Protein AF-A0A7T1MJT2-F1 (afdb_monomer_lite)

Structure (mmCIF, N/CA/C/O backbone):
data_AF-A0A7T1MJT2-F1
#
_entry.id   AF-A0A7T1MJT2-F1
#
loop_
_atom_site.group_PDB
_atom_site.id
_atom_site.type_symbol
_atom_site.label_atom_id
_atom_site.label_alt_id
_atom_site.label_comp_id
_atom_site.label_asym_id
_atom_site.label_entity_id
_atom_site.label_seq_id
_atom_site.pdbx_PDB_ins_code
_atom_site.Cartn_x
_atom_site.Cartn_y
_atom_site.Cartn_z
_atom_site.occupancy
_atom_site.B_iso_or_equiv
_atom_site.auth_seq_id
_atom_site.auth_comp_id
_atom_site.auth_asym_id
_atom_site.auth_atom_id
_atom_site.pdbx_PDB_model_num
ATOM 1 N N . MET A 1 1 ? -38.324 -23.801 52.856 1.00 38.56 1 MET A N 1
ATOM 2 C CA . MET A 1 1 ? -37.410 -24.565 51.997 1.00 38.56 1 MET A CA 1
ATOM 3 C C . MET A 1 1 ? -37.900 -24.410 50.565 1.00 38.56 1 MET A C 1
ATOM 5 O O . MET A 1 1 ? -38.837 -25.099 50.190 1.00 38.56 1 MET A O 1
ATOM 9 N N . ASP A 1 2 ? -37.650 -23.259 49.943 1.00 38.72 2 ASP A N 1
ATOM 10 C CA . ASP A 1 2 ? -36.471 -22.895 49.113 1.00 38.72 2 ASP A CA 1
ATOM 11 C C . ASP A 1 2 ? -36.926 -22.996 47.645 1.00 38.72 2 ASP A C 1
ATOM 13 O O . ASP A 1 2 ? -37.272 -24.072 47.175 1.00 38.72 2 ASP A O 1
ATOM 17 N N . ASP A 1 3 ? -37.342 -21.893 47.022 1.00 43.41 3 ASP A N 1
ATOM 18 C CA . ASP A 1 3 ? -36.504 -20.896 46.331 1.00 43.41 3 ASP A CA 1
ATOM 19 C C . ASP A 1 3 ? -35.781 -21.480 45.100 1.00 43.41 3 ASP A C 1
ATOM 21 O O . ASP A 1 3 ? -34.914 -22.340 45.221 1.00 43.41 3 ASP A O 1
ATOM 25 N N . ILE A 1 4 ? -36.152 -21.006 43.905 1.00 42.44 4 ILE A N 1
ATOM 26 C CA . ILE A 1 4 ? -35.285 -20.219 43.006 1.00 42.44 4 ILE A CA 1
ATOM 27 C C . ILE A 1 4 ? -35.866 -20.187 41.581 1.00 42.44 4 ILE A C 1
ATOM 29 O O . ILE A 1 4 ? -36.175 -21.188 40.940 1.00 42.44 4 ILE A O 1
ATOM 33 N N . SER A 1 5 ? -35.975 -18.953 41.099 1.00 46.56 5 SER A N 1
ATOM 34 C CA . SER A 1 5 ? -36.257 -18.527 39.729 1.00 46.56 5 SER A CA 1
ATOM 35 C C . SER A 1 5 ? -35.110 -18.808 38.742 1.00 46.56 5 SER A C 1
ATOM 37 O O . SER A 1 5 ? -33.957 -18.905 39.148 1.00 46.56 5 SER A O 1
ATOM 39 N N . ARG A 1 6 ? -35.422 -18.646 37.442 1.00 47.28 6 ARG A N 1
ATOM 40 C CA . ARG A 1 6 ? -34.529 -18.491 36.261 1.00 47.28 6 ARG A CA 1
ATOM 41 C C . ARG A 1 6 ? -34.213 -19.813 35.545 1.00 47.28 6 ARG A C 1
ATOM 43 O O . ARG A 1 6 ? -34.061 -20.838 36.176 1.00 47.28 6 ARG A O 1
ATOM 50 N N . SER A 1 7 ? -34.103 -19.867 34.224 1.00 39.38 7 SER A N 1
ATOM 51 C CA . SER A 1 7 ? -33.845 -18.813 33.243 1.00 39.38 7 SER A CA 1
ATOM 52 C C . SER A 1 7 ? -34.449 -19.190 31.894 1.00 39.38 7 SER A C 1
ATOM 54 O O . SER A 1 7 ? -34.312 -20.321 31.444 1.00 39.38 7 SER A O 1
ATOM 56 N N . THR A 1 8 ? -35.033 -18.201 31.227 1.00 40.50 8 THR A N 1
ATOM 57 C CA . THR A 1 8 ? -35.165 -18.122 29.770 1.00 40.50 8 THR A CA 1
ATOM 58 C C . THR A 1 8 ? -33.907 -18.623 29.059 1.00 40.50 8 THR A C 1
ATOM 60 O O . THR A 1 8 ? -32.844 -18.015 29.208 1.00 40.50 8 THR A O 1
ATOM 63 N N . ASP A 1 9 ? -34.061 -19.662 28.239 1.00 43.84 9 ASP A N 1
ATOM 64 C CA . ASP A 1 9 ? -33.169 -19.956 27.120 1.00 43.84 9 ASP A CA 1
ATOM 65 C C . ASP A 1 9 ? -33.245 -18.787 26.128 1.00 43.84 9 ASP A C 1
ATOM 67 O O . ASP A 1 9 ? -34.095 -18.728 25.240 1.00 43.84 9 ASP A O 1
ATOM 71 N N . TYR A 1 10 ? -32.371 -17.800 26.315 1.00 43.81 10 TYR A N 1
ATOM 72 C CA . TYR A 1 10 ? -31.996 -16.893 25.241 1.00 43.81 10 TYR A CA 1
ATOM 73 C C . TYR A 1 10 ? -30.941 -17.618 24.405 1.00 43.81 10 TYR A C 1
ATOM 75 O O . TYR A 1 10 ? -29.937 -18.052 24.980 1.00 43.81 10 TYR A O 1
ATOM 83 N N . PRO A 1 11 ? -31.089 -17.726 23.071 1.00 48.72 11 PRO A N 1
ATOM 84 C CA . PRO A 1 11 ? -29.971 -18.144 22.248 1.00 48.72 11 PRO A CA 1
ATOM 85 C C . PRO A 1 11 ? -28.820 -17.180 22.527 1.00 48.72 11 PRO A C 1
ATOM 87 O O . PRO A 1 11 ? -28.949 -15.964 22.359 1.00 48.72 11 PRO A O 1
ATOM 90 N N . SER A 1 12 ? -27.723 -17.753 23.027 1.00 51.28 12 SER A N 1
ATOM 91 C CA . SER A 1 12 ? -26.402 -17.145 23.118 1.00 51.28 12 SER A CA 1
ATOM 92 C C . SER A 1 12 ? -26.229 -16.152 21.970 1.00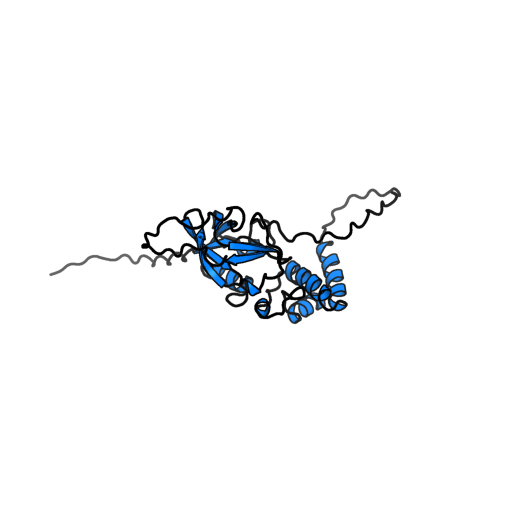 51.28 12 SER A C 1
ATOM 94 O O . SER A 1 12 ? -26.238 -16.543 20.800 1.00 51.28 12 SER A O 1
ATOM 96 N N . ARG A 1 13 ? -26.145 -14.854 22.300 1.00 50.75 13 ARG A N 1
ATOM 97 C CA . ARG A 1 13 ? -25.732 -13.818 21.350 1.00 50.75 13 ARG A CA 1
ATOM 98 C C . ARG A 1 13 ? -24.443 -14.329 20.729 1.00 50.75 13 ARG A C 1
ATOM 100 O O . ARG A 1 13 ? -23.423 -14.347 21.414 1.00 50.75 13 ARG A O 1
ATOM 107 N N . ALA A 1 14 ? -24.499 -14.736 19.460 1.00 51.97 14 ALA A N 1
ATOM 108 C CA . ALA A 1 14 ? -23.311 -14.930 18.651 1.00 51.97 14 ALA A CA 1
ATOM 109 C C . ALA A 1 14 ? -22.417 -13.720 18.921 1.00 51.97 14 ALA A C 1
ATOM 111 O O . ALA A 1 14 ? -22.850 -12.581 18.712 1.00 51.97 14 ALA A O 1
ATOM 112 N N . ALA A 1 15 ? -21.249 -13.960 19.520 1.00 52.91 15 ALA A N 1
ATOM 113 C CA . ALA A 1 15 ? -20.308 -12.905 19.843 1.00 52.91 15 ALA A CA 1
ATOM 114 C C . ALA A 1 15 ? -20.134 -12.076 18.573 1.00 52.91 15 ALA A C 1
ATOM 116 O O . ALA A 1 15 ? -19.788 -12.625 17.525 1.00 52.91 15 ALA A O 1
ATOM 117 N N . THR A 1 16 ? -20.478 -10.787 18.634 1.00 52.97 16 THR A N 1
ATOM 118 C CA . THR A 1 16 ? -20.314 -9.890 17.494 1.00 52.97 16 THR A CA 1
ATOM 119 C C . THR A 1 16 ? -18.890 -10.088 16.984 1.00 52.97 16 THR A C 1
ATOM 121 O O . THR A 1 16 ? -17.972 -9.933 17.795 1.00 52.97 16 THR A O 1
ATOM 124 N N . PRO A 1 17 ? -18.678 -10.467 15.708 1.00 62.16 17 PRO A N 1
ATOM 125 C CA . PRO A 1 17 ? -17.335 -10.679 15.194 1.00 62.16 17 PRO A CA 1
ATOM 126 C C . PRO A 1 17 ? -16.502 -9.448 15.527 1.00 62.16 17 PRO A C 1
ATOM 128 O O . PRO A 1 17 ? -16.913 -8.330 15.201 1.00 62.16 17 PRO A O 1
ATOM 131 N N . GLY A 1 18 ? -15.398 -9.640 16.251 1.00 83.38 18 GLY A N 1
ATOM 132 C CA . GLY A 1 18 ? -14.580 -8.538 16.739 1.00 83.38 18 GLY A CA 1
ATOM 133 C C . GLY A 1 18 ? -14.103 -7.703 15.558 1.00 83.38 18 GLY A C 1
ATOM 134 O O . GLY A 1 18 ? -13.249 -8.145 14.792 1.00 83.38 18 GLY A O 1
ATOM 135 N N . LEU A 1 19 ? -14.685 -6.518 15.378 1.00 92.81 19 LEU A N 1
ATOM 136 C CA . LEU A 1 19 ? -14.307 -5.628 14.290 1.00 92.81 19 LEU A CA 1
ATOM 137 C C . LEU A 1 19 ? -12.959 -4.988 14.611 1.00 92.81 19 LEU A C 1
ATOM 139 O O . LEU A 1 19 ? -12.765 -4.408 15.677 1.00 92.81 19 LEU A O 1
ATOM 143 N N . GLN A 1 20 ? -12.041 -5.080 13.660 1.00 95.56 20 GLN A N 1
ATOM 144 C CA . GLN A 1 20 ? -10.694 -4.538 13.730 1.00 95.56 20 GLN A CA 1
ATOM 145 C C . GLN A 1 20 ? -10.614 -3.306 12.827 1.00 95.56 20 GLN A C 1
ATOM 147 O O . GLN A 1 20 ? -11.085 -3.337 11.691 1.00 95.56 20 GLN A O 1
ATOM 152 N N . ALA A 1 21 ? -10.018 -2.216 13.309 1.00 98.06 21 ALA A N 1
ATOM 153 C CA . ALA A 1 21 ? -9.763 -1.046 12.478 1.00 98.06 21 ALA A CA 1
ATOM 154 C C . ALA A 1 21 ? -8.456 -1.241 11.696 1.00 98.06 21 ALA A C 1
ATOM 156 O O . ALA A 1 21 ? -7.417 -1.536 12.285 1.00 98.06 21 ALA A O 1
ATOM 157 N N . VAL A 1 22 ? -8.495 -1.070 10.377 1.00 98.56 22 VAL A N 1
ATOM 158 C CA . VAL A 1 22 ? -7.327 -1.161 9.488 1.00 98.56 22 VAL A CA 1
ATOM 159 C C . VAL A 1 22 ? -7.156 0.167 8.771 1.00 98.56 22 VAL A C 1
ATOM 161 O O . VAL A 1 22 ? -8.109 0.676 8.181 1.00 98.56 22 VAL A O 1
ATOM 164 N N . PHE A 1 23 ? -5.942 0.712 8.801 1.00 98.69 23 PHE A N 1
ATOM 165 C CA . PHE A 1 23 ? -5.553 1.888 8.034 1.00 98.69 23 PHE A CA 1
ATOM 166 C C . PHE A 1 23 ? -4.864 1.467 6.735 1.00 98.69 23 PHE A C 1
ATOM 168 O O . PHE A 1 23 ? -3.856 0.757 6.743 1.00 98.69 23 PHE A O 1
ATOM 175 N N . VAL A 1 24 ? -5.404 1.928 5.609 1.00 98.50 24 VAL A N 1
ATOM 176 C CA . VAL A 1 24 ? -4.885 1.662 4.266 1.00 98.50 24 VAL A CA 1
ATOM 177 C C . VAL A 1 24 ? -4.421 2.952 3.602 1.00 98.50 24 VAL A C 1
ATOM 179 O O . VAL A 1 24 ? -5.059 3.992 3.731 1.00 98.50 24 VAL A O 1
ATOM 182 N N . TYR A 1 25 ? -3.313 2.880 2.864 1.00 97.75 25 TYR A N 1
ATOM 183 C CA . TYR A 1 25 ? -2.625 4.053 2.300 1.00 97.75 25 TYR A CA 1
ATOM 184 C C . TYR A 1 25 ? -2.223 3.887 0.823 1.00 97.75 25 TYR A C 1
ATOM 186 O O . TYR A 1 25 ? -1.515 4.722 0.268 1.00 97.75 25 TYR A O 1
ATOM 194 N N . GLY A 1 26 ? -2.615 2.780 0.185 1.00 96.00 26 GLY A N 1
ATOM 195 C CA . GLY A 1 26 ? -2.124 2.392 -1.138 1.00 96.00 26 GLY A CA 1
ATOM 196 C C . GLY A 1 26 ? -3.198 1.804 -2.040 1.00 96.00 26 GLY A C 1
ATOM 197 O O . GLY A 1 26 ? -4.288 2.342 -2.168 1.00 96.00 26 GLY A O 1
ATOM 198 N N . THR A 1 27 ? -2.907 0.667 -2.673 1.00 93.81 27 THR A N 1
ATOM 199 C CA . THR A 1 27 ? -3.813 0.036 -3.658 1.00 93.81 27 THR A CA 1
ATOM 200 C C . THR A 1 27 ? -5.190 -0.382 -3.120 1.00 93.81 27 THR A C 1
ATOM 202 O O . THR A 1 27 ? -6.080 -0.653 -3.923 1.00 93.81 27 THR A O 1
ATOM 205 N N . LEU A 1 28 ? -5.360 -0.431 -1.795 1.00 96.56 28 LEU A N 1
ATOM 206 C CA . LEU A 1 28 ? -6.621 -0.710 -1.097 1.00 96.56 28 LEU A CA 1
ATOM 207 C C . LEU A 1 28 ? -7.517 0.535 -0.917 1.00 96.56 28 LEU A C 1
ATOM 209 O O . LEU A 1 28 ? -8.686 0.391 -0.564 1.00 96.56 28 LEU A O 1
ATOM 213 N N . LEU A 1 29 ? -6.993 1.747 -1.145 1.00 97.44 29 LEU A N 1
ATOM 214 C CA . LEU A 1 29 ? -7.766 2.995 -1.086 1.00 97.44 29 LEU A CA 1
ATOM 215 C C . LEU A 1 29 ? -8.943 2.963 -2.072 1.00 97.44 29 LEU A C 1
ATOM 217 O O . LEU A 1 29 ? -8.858 2.338 -3.134 1.00 97.44 29 LEU A O 1
ATOM 221 N N . ARG A 1 30 ? -10.034 3.671 -1.756 1.00 95.56 30 ARG A N 1
ATOM 222 C CA . ARG A 1 30 ? -11.193 3.766 -2.655 1.00 95.56 30 ARG A CA 1
ATOM 223 C C . ARG A 1 30 ? -10.786 4.261 -4.046 1.00 95.56 30 ARG A C 1
ATOM 225 O O . ARG A 1 30 ? -10.020 5.210 -4.183 1.00 95.56 30 ARG A O 1
ATOM 232 N N . GLY A 1 31 ? -11.316 3.613 -5.082 1.00 92.44 31 GLY A N 1
ATOM 233 C CA . GLY A 1 31 ? -10.985 3.914 -6.480 1.00 92.44 31 GLY A CA 1
ATOM 234 C C . GLY A 1 31 ? -9.690 3.266 -6.981 1.00 92.44 31 GLY A C 1
ATOM 235 O O . GLY A 1 31 ? -9.400 3.351 -8.171 1.00 92.44 31 GLY A O 1
ATOM 236 N N . HIS A 1 32 ? -8.935 2.576 -6.119 1.00 92.81 32 HIS A N 1
ATOM 237 C CA . HIS A 1 32 ? -7.776 1.791 -6.530 1.00 92.81 32 HIS A CA 1
ATOM 238 C C . HIS A 1 32 ? -8.102 0.300 -6.673 1.00 92.81 32 HIS A C 1
ATOM 240 O O . HIS A 1 32 ? -9.071 -0.226 -6.128 1.00 92.81 32 HIS A O 1
ATOM 246 N N . ARG A 1 33 ? -7.254 -0.393 -7.436 1.00 86.88 33 ARG A N 1
ATOM 247 C CA . ARG A 1 33 ? -7.498 -1.747 -7.953 1.00 86.88 33 ARG A CA 1
ATOM 248 C C . ARG A 1 33 ? -7.758 -2.840 -6.912 1.00 86.88 33 ARG A C 1
ATOM 250 O O . ARG A 1 33 ? -8.451 -3.797 -7.229 1.00 86.88 33 ARG A O 1
ATOM 257 N N . ASN A 1 34 ? -7.222 -2.716 -5.695 1.00 92.69 34 ASN A N 1
ATOM 258 C CA . ASN A 1 34 ? -7.413 -3.718 -4.642 1.00 92.69 34 ASN A CA 1
ATOM 259 C C . ASN A 1 34 ? -8.560 -3.352 -3.689 1.00 92.69 34 ASN A C 1
ATOM 261 O O . ASN A 1 34 ? -8.818 -4.093 -2.748 1.00 92.69 34 ASN A O 1
ATOM 265 N N . HIS A 1 35 ? -9.290 -2.257 -3.916 1.00 95.38 35 HIS A N 1
ATOM 266 C CA . HIS A 1 35 ? -10.356 -1.834 -3.006 1.00 95.38 35 HIS A CA 1
ATOM 267 C C . HIS A 1 35 ? -11.457 -2.893 -2.803 1.00 95.38 35 HIS A C 1
ATOM 269 O O . HIS A 1 35 ? -12.062 -2.951 -1.738 1.00 95.38 35 HIS A O 1
ATOM 275 N N . GLY A 1 36 ? -11.677 -3.782 -3.781 1.00 94.44 36 GLY A N 1
ATOM 276 C CA . GLY A 1 36 ? -12.643 -4.883 -3.675 1.00 94.44 36 GLY A CA 1
ATOM 277 C C . GLY A 1 36 ? -12.400 -5.839 -2.498 1.00 94.44 36 GLY A C 1
ATOM 278 O O . GLY A 1 36 ? -13.350 -6.436 -2.006 1.00 94.44 36 GLY A O 1
ATOM 279 N N . TRP A 1 37 ? -11.171 -5.928 -1.975 1.00 94.56 37 TRP A N 1
ATOM 280 C CA . TRP A 1 37 ? -10.861 -6.713 -0.769 1.00 94.56 37 TRP A CA 1
ATOM 281 C C . TRP A 1 37 ? -11.473 -6.126 0.514 1.00 94.56 37 TRP A C 1
ATOM 283 O O . TRP A 1 37 ? -11.572 -6.813 1.525 1.00 94.56 37 TRP A O 1
ATOM 293 N N . LEU A 1 38 ? -11.908 -4.863 0.474 1.00 97.00 38 LEU A N 1
ATOM 294 C CA . LEU A 1 38 ? -12.629 -4.178 1.550 1.00 97.00 38 LEU A CA 1
ATOM 295 C C . LEU A 1 38 ? -14.140 -4.104 1.277 1.00 97.00 38 LEU A C 1
ATOM 297 O O . LEU A 1 38 ? -14.849 -3.347 1.943 1.00 97.00 38 LEU A O 1
ATOM 301 N N . ALA A 1 39 ? -14.660 -4.860 0.303 1.00 94.81 39 ALA A N 1
ATOM 302 C CA . ALA A 1 39 ? -16.091 -4.888 0.023 1.00 94.81 39 ALA A CA 1
ATOM 303 C C . ALA A 1 39 ? -16.886 -5.274 1.284 1.00 94.81 39 ALA A C 1
ATOM 305 O O . ALA A 1 39 ? -16.562 -6.235 1.981 1.00 94.81 39 ALA A O 1
ATOM 306 N N . GLY A 1 40 ? -17.914 -4.482 1.601 1.00 94.75 40 GLY A N 1
ATOM 307 C CA . GLY A 1 40 ? -18.731 -4.651 2.807 1.00 94.75 40 GLY A CA 1
ATOM 308 C C . GLY A 1 40 ? -18.087 -4.166 4.114 1.00 94.75 40 GLY A C 1
ATOM 309 O O . GLY A 1 40 ? -18.775 -4.110 5.130 1.00 94.75 40 GLY A O 1
ATOM 310 N N . ALA A 1 41 ? -16.807 -3.773 4.118 1.00 97.12 41 ALA A N 1
ATOM 311 C CA . ALA A 1 41 ? -16.172 -3.175 5.290 1.00 97.12 41 ALA A CA 1
ATOM 312 C C . ALA A 1 41 ? -16.717 -1.760 5.545 1.00 97.12 41 ALA A C 1
ATOM 314 O O . ALA A 1 41 ? -16.902 -0.959 4.623 1.00 97.12 41 ALA A O 1
ATOM 315 N N . ARG A 1 42 ? -16.947 -1.411 6.815 1.00 97.75 42 ARG A N 1
ATOM 316 C CA . ARG A 1 42 ? -17.488 -0.092 7.176 1.00 97.75 42 ARG A CA 1
ATOM 317 C C . ARG A 1 42 ? -16.381 0.958 7.154 1.00 97.75 42 ARG A C 1
ATOM 319 O O . ARG A 1 42 ? -15.412 0.849 7.900 1.00 97.75 42 ARG A O 1
ATOM 326 N N . PHE A 1 43 ? -16.548 2.000 6.342 1.00 98.25 43 PHE A N 1
ATOM 327 C CA . PHE A 1 43 ? -15.637 3.145 6.306 1.00 98.25 43 PHE A CA 1
ATOM 328 C C . PHE A 1 43 ? -15.728 3.954 7.608 1.00 98.25 43 PHE A C 1
ATOM 330 O O . PHE A 1 43 ? -16.809 4.396 7.993 1.00 98.25 43 PHE A O 1
ATOM 337 N N . LEU A 1 44 ? -14.592 4.155 8.275 1.00 98.31 44 LEU A N 1
ATOM 338 C CA . LEU A 1 44 ? -14.475 4.894 9.539 1.00 98.31 44 LEU A CA 1
ATOM 339 C C . LEU A 1 44 ? -13.901 6.306 9.352 1.00 98.31 44 LEU A C 1
ATOM 341 O O . LEU A 1 44 ? -13.628 6.994 10.332 1.00 98.31 44 LEU A O 1
ATOM 345 N N . GLY A 1 45 ? -13.688 6.738 8.109 1.00 98.25 45 GLY A N 1
ATOM 346 C CA . GLY A 1 45 ? -13.134 8.049 7.783 1.00 98.25 45 GLY A CA 1
ATOM 347 C C . GLY A 1 45 ? -11.688 7.993 7.296 1.00 98.25 45 GLY A C 1
ATOM 348 O O . GLY A 1 45 ? -11.036 6.949 7.280 1.00 98.25 45 GLY A O 1
ATOM 349 N N . ARG A 1 46 ? -11.184 9.153 6.878 1.00 98.50 46 ARG A N 1
ATOM 350 C CA . ARG A 1 46 ? -9.771 9.346 6.520 1.00 98.50 46 ARG A CA 1
ATOM 351 C C . ARG A 1 46 ? -8.920 9.486 7.774 1.00 98.50 46 ARG A C 1
ATOM 353 O O . ARG A 1 46 ? -9.457 9.837 8.819 1.00 98.50 46 ARG A O 1
ATOM 360 N N . GLY A 1 47 ? -7.622 9.234 7.663 1.00 96.88 47 GLY A N 1
ATOM 361 C CA . GLY A 1 47 ? -6.671 9.389 8.762 1.00 96.88 47 GLY A CA 1
ATOM 362 C C . GLY A 1 47 ? -5.260 9.711 8.277 1.00 96.88 47 GLY A C 1
ATOM 363 O O . GLY A 1 47 ? -4.976 9.652 7.076 1.00 96.88 47 GLY A O 1
ATOM 364 N N . CYS A 1 48 ? -4.389 10.044 9.226 1.00 97.69 48 CYS A N 1
ATOM 365 C CA . CYS A 1 48 ? -2.982 10.345 8.986 1.00 97.69 48 CYS A CA 1
ATOM 366 C C . CYS A 1 48 ? -2.113 9.512 9.930 1.00 97.69 48 CYS A C 1
ATOM 368 O O . CYS A 1 48 ? -2.343 9.516 11.139 1.00 97.69 48 CYS A O 1
ATOM 370 N N . LEU A 1 49 ? -1.117 8.822 9.383 1.00 96.44 49 LEU A N 1
ATOM 371 C CA . LEU A 1 49 ? -0.112 8.083 10.140 1.00 96.44 49 LEU A CA 1
ATOM 372 C C . LEU A 1 49 ? 1.180 8.903 10.174 1.00 96.44 49 LEU A C 1
ATOM 374 O O . LEU A 1 49 ? 1.739 9.180 9.118 1.00 96.44 49 LEU A O 1
ATOM 378 N N . GLY A 1 50 ? 1.634 9.294 11.363 1.00 94.31 50 GLY A N 1
ATOM 379 C CA . GLY A 1 50 ? 2.943 9.926 11.555 1.00 94.31 50 GLY A CA 1
ATOM 380 C C . GLY A 1 50 ? 4.072 8.901 11.706 1.00 94.31 50 GLY A C 1
ATOM 381 O O . GLY A 1 50 ? 3.812 7.712 11.883 1.00 94.31 50 GLY A O 1
ATOM 382 N N . GLY A 1 51 ? 5.321 9.369 11.657 1.00 91.19 51 GLY A N 1
ATOM 383 C CA . GLY A 1 51 ? 6.509 8.551 11.926 1.00 91.19 51 GLY A CA 1
ATOM 384 C C . GLY A 1 51 ? 6.862 7.552 10.820 1.00 91.19 51 GLY A C 1
ATOM 385 O O . GLY A 1 51 ? 7.672 6.658 11.045 1.00 91.19 51 GLY A O 1
ATOM 386 N N . ALA A 1 52 ? 6.278 7.669 9.624 1.00 93.50 52 ALA A N 1
ATOM 387 C CA . ALA A 1 52 ? 6.537 6.756 8.512 1.00 93.50 52 ALA A CA 1
ATOM 388 C C . ALA A 1 52 ? 6.650 7.494 7.175 1.00 93.50 52 ALA A C 1
ATOM 390 O O . ALA A 1 52 ? 5.940 8.463 6.917 1.00 93.50 52 ALA A O 1
ATOM 391 N N . VAL A 1 53 ? 7.505 6.991 6.287 1.00 93.69 53 VAL A N 1
ATOM 392 C CA . VAL A 1 53 ? 7.675 7.508 4.923 1.00 93.69 53 VAL A CA 1
ATOM 393 C C . VAL A 1 53 ? 7.039 6.545 3.930 1.00 93.69 53 VAL A C 1
ATOM 395 O O . VAL A 1 53 ? 7.186 5.325 4.036 1.00 93.69 53 VAL A O 1
ATOM 398 N N . LEU A 1 54 ? 6.321 7.098 2.954 1.00 94.81 54 LEU A N 1
ATOM 399 C CA . LEU A 1 54 ? 5.711 6.338 1.871 1.00 94.81 54 LEU A CA 1
ATOM 400 C C . LEU A 1 54 ? 6.649 6.302 0.660 1.00 94.81 54 LEU A C 1
ATOM 402 O O . LEU A 1 54 ? 7.124 7.343 0.223 1.00 94.81 54 LEU A O 1
ATOM 406 N N . TYR A 1 55 ? 6.882 5.122 0.093 1.00 91.44 55 TYR A N 1
ATOM 407 C CA . TYR A 1 55 ? 7.755 4.910 -1.065 1.00 91.44 55 TYR A CA 1
ATOM 408 C C . TYR A 1 55 ? 6.974 4.361 -2.259 1.00 91.44 55 TYR A C 1
ATOM 410 O O . TYR A 1 55 ? 6.053 3.564 -2.075 1.00 91.44 55 TYR A O 1
ATOM 418 N N . ASP A 1 56 ? 7.353 4.756 -3.476 1.00 88.38 56 ASP A N 1
ATOM 419 C CA . ASP A 1 56 ? 6.718 4.310 -4.725 1.00 88.38 56 ASP A CA 1
ATOM 420 C C . ASP A 1 56 ? 7.452 3.103 -5.333 1.00 88.38 56 ASP A C 1
ATOM 422 O O . ASP A 1 56 ? 8.449 3.271 -6.033 1.00 88.38 56 ASP A O 1
ATOM 426 N N . LEU A 1 57 ? 6.961 1.877 -5.112 1.00 83.50 57 LEU A N 1
ATOM 427 C CA . LEU A 1 57 ? 7.561 0.679 -5.724 1.00 83.50 57 LEU A CA 1
ATOM 428 C C . LEU A 1 57 ? 7.168 0.494 -7.198 1.00 83.50 57 LEU A C 1
ATOM 430 O O . LEU A 1 57 ? 7.575 -0.492 -7.814 1.00 83.50 57 LEU A O 1
ATOM 434 N N . GLY A 1 58 ? 6.369 1.403 -7.763 1.00 83.62 58 GLY A N 1
ATOM 435 C CA . GLY A 1 58 ? 5.744 1.287 -9.073 1.00 83.62 58 GLY A CA 1
ATOM 436 C C . GLY A 1 58 ? 4.286 0.846 -8.937 1.00 83.62 58 GLY A C 1
ATOM 437 O O . GLY A 1 58 ? 3.400 1.690 -8.857 1.00 83.62 58 GLY A O 1
ATOM 438 N N . PRO A 1 59 ? 3.977 -0.461 -8.911 1.00 84.00 59 PRO A N 1
ATOM 439 C CA . PRO A 1 59 ? 2.588 -0.916 -8.912 1.00 84.00 59 PRO A CA 1
ATOM 440 C C . PRO A 1 59 ? 1.844 -0.724 -7.585 1.00 84.00 59 PRO A C 1
ATOM 442 O O . PRO A 1 59 ? 0.613 -0.781 -7.544 1.00 84.00 59 PRO A O 1
ATOM 445 N N . PHE A 1 60 ? 2.570 -0.537 -6.487 1.00 89.31 60 PHE A N 1
ATOM 446 C CA . PHE A 1 60 ? 2.007 -0.308 -5.162 1.00 89.31 60 PHE A CA 1
ATOM 447 C C . PHE A 1 60 ? 2.994 0.478 -4.297 1.00 89.31 60 PHE A C 1
ATOM 449 O O . PHE A 1 60 ? 4.201 0.389 -4.519 1.00 89.31 60 PHE A O 1
ATOM 456 N N . PRO A 1 61 ? 2.515 1.226 -3.293 1.00 93.25 61 PRO A N 1
ATOM 457 C CA . PRO A 1 61 ? 3.408 1.921 -2.391 1.00 93.25 61 PRO A CA 1
ATOM 458 C C . PRO A 1 61 ? 3.818 1.033 -1.212 1.00 93.25 61 PRO A C 1
ATOM 460 O O . PRO A 1 61 ? 3.195 0.007 -0.920 1.00 93.25 61 PRO A O 1
ATOM 463 N N . MET A 1 62 ? 4.837 1.464 -0.479 1.00 93.56 62 MET A N 1
ATOM 464 C CA . MET A 1 62 ? 5.263 0.835 0.768 1.00 93.56 62 MET A CA 1
ATOM 465 C C . MET A 1 62 ? 5.505 1.898 1.833 1.00 93.56 62 MET A C 1
ATOM 467 O O . MET A 1 62 ? 6.349 2.770 1.649 1.00 93.56 62 MET A O 1
ATOM 471 N N . ALA A 1 63 ? 4.763 1.822 2.938 1.00 95.88 63 ALA A N 1
ATOM 472 C CA . ALA A 1 63 ? 5.059 2.604 4.130 1.00 95.88 63 ALA A CA 1
ATOM 473 C C . ALA A 1 63 ? 6.200 1.937 4.901 1.00 95.88 63 ALA A C 1
ATOM 475 O O . ALA A 1 63 ? 6.169 0.724 5.128 1.00 95.88 63 ALA A O 1
ATOM 476 N N . VAL A 1 64 ? 7.192 2.718 5.308 1.00 93.31 64 VAL A N 1
ATOM 477 C CA . VAL A 1 64 ? 8.299 2.264 6.151 1.00 93.31 64 VAL A CA 1
ATOM 478 C C . VAL A 1 64 ? 8.426 3.208 7.336 1.00 93.31 64 VAL A C 1
ATOM 480 O O . VAL A 1 64 ? 8.407 4.425 7.168 1.00 93.31 64 VAL A O 1
ATOM 483 N N . GLU A 1 65 ? 8.534 2.630 8.529 1.00 91.38 65 GLU A N 1
ATOM 484 C CA . GLU A 1 65 ? 8.771 3.363 9.773 1.00 91.38 65 GLU A CA 1
ATOM 485 C C . GLU A 1 65 ? 10.072 4.176 9.683 1.00 91.38 65 GLU A C 1
ATOM 487 O O . GLU A 1 65 ? 11.089 3.679 9.197 1.00 91.38 65 GLU A O 1
ATOM 492 N N . MET A 1 66 ? 10.037 5.424 10.147 1.00 85.12 66 MET A N 1
ATOM 493 C CA . MET A 1 66 ? 11.236 6.225 10.373 1.00 85.12 66 MET A CA 1
ATOM 494 C C . MET A 1 66 ? 11.886 5.771 11.677 1.00 85.12 66 MET A C 1
ATOM 496 O O . MET A 1 66 ? 11.211 5.657 12.704 1.00 85.12 66 MET A O 1
ATOM 500 N N . ASP A 1 67 ? 13.197 5.541 11.652 1.00 69.31 67 ASP A N 1
ATOM 501 C CA . ASP A 1 67 ? 13.936 5.201 12.864 1.00 69.31 67 ASP A CA 1
ATOM 502 C C . ASP A 1 67 ? 13.777 6.329 13.906 1.00 69.31 67 ASP A C 1
ATOM 504 O O . ASP A 1 67 ? 14.004 7.503 13.614 1.00 69.31 67 ASP A O 1
ATOM 508 N N . GLY A 1 68 ? 13.352 5.970 15.124 1.00 55.97 68 GLY A N 1
ATOM 509 C CA . GLY A 1 68 ? 13.313 6.872 16.283 1.00 55.97 68 GLY A CA 1
ATOM 510 C C . GLY A 1 68 ? 12.098 7.804 16.430 1.00 55.97 68 GLY A C 1
ATOM 511 O O . GLY A 1 68 ? 12.142 8.664 17.304 1.00 55.97 68 GLY A O 1
ATOM 512 N N . CYS A 1 69 ? 11.021 7.667 15.638 1.00 46.66 69 CYS A N 1
ATOM 513 C CA . CYS A 1 69 ? 9.908 8.642 15.637 1.00 46.66 69 CYS A CA 1
ATOM 514 C C . CYS A 1 69 ? 8.501 8.073 15.914 1.00 46.66 69 CYS A C 1
ATOM 516 O O . CYS A 1 69 ? 7.501 8.710 15.587 1.00 46.66 69 CYS A O 1
ATOM 518 N N . PHE A 1 70 ? 8.387 6.899 16.540 1.00 48.34 70 PHE A N 1
ATOM 519 C CA . PHE A 1 70 ? 7.100 6.478 17.098 1.00 48.34 70 PHE A CA 1
ATOM 520 C C . PHE A 1 70 ? 7.066 6.761 18.596 1.00 48.34 70 PHE A C 1
ATOM 522 O O . PHE A 1 70 ? 7.907 6.218 19.320 1.00 48.34 70 PHE A O 1
ATOM 529 N N . PRO A 1 71 ? 6.094 7.546 19.099 1.00 43.69 71 PRO A N 1
ATOM 530 C CA . PRO A 1 71 ? 5.743 7.456 20.500 1.00 43.69 71 PRO A CA 1
ATOM 531 C C . PRO A 1 71 ? 5.213 6.039 20.715 1.00 43.69 71 PRO A C 1
ATOM 533 O O . PRO A 1 71 ? 4.080 5.705 20.367 1.00 43.69 71 PRO A O 1
ATOM 536 N N . VAL A 1 72 ? 6.064 5.173 21.261 1.00 42.84 72 VAL A N 1
ATOM 537 C CA . VAL A 1 72 ? 5.584 3.990 21.965 1.00 42.84 72 VAL A CA 1
ATOM 538 C C . VAL A 1 72 ? 4.630 4.543 23.015 1.00 42.84 72 VAL A C 1
ATOM 540 O O . VAL A 1 72 ? 5.011 5.467 23.735 1.00 42.84 72 VAL A O 1
ATOM 543 N N . ALA A 1 73 ? 3.393 4.054 23.068 1.00 44.53 73 ALA A N 1
ATOM 544 C CA . ALA A 1 73 ? 2.456 4.414 24.122 1.00 44.53 73 ALA A CA 1
ATOM 545 C C . ALA A 1 73 ? 3.023 3.925 25.468 1.00 44.53 73 ALA A C 1
ATOM 547 O O . ALA A 1 73 ? 2.684 2.851 25.951 1.00 44.53 73 ALA A O 1
ATOM 548 N N . SER A 1 74 ? 3.961 4.681 26.033 1.00 38.62 74 SER A N 1
ATOM 549 C CA . SER A 1 74 ? 4.513 4.474 27.358 1.00 38.62 74 SER A CA 1
ATOM 550 C C . SER A 1 74 ? 3.886 5.535 28.256 1.00 38.62 74 SER A C 1
ATOM 552 O O . SER A 1 74 ? 4.125 6.723 28.036 1.00 38.62 74 SER A O 1
ATOM 554 N N . PRO A 1 75 ? 3.070 5.159 29.255 1.00 40.19 75 PRO A N 1
ATOM 555 C CA . PRO A 1 75 ? 2.370 6.112 30.114 1.00 40.19 75 PRO A CA 1
ATOM 556 C C . PRO A 1 75 ? 3.283 6.804 31.142 1.00 40.19 75 PRO A C 1
ATOM 558 O O . PRO A 1 75 ? 2.793 7.379 32.107 1.00 40.19 75 PRO A O 1
ATOM 561 N N . SER A 1 76 ? 4.605 6.763 30.981 1.00 46.91 76 SER A N 1
ATOM 562 C CA . SER A 1 76 ? 5.518 7.438 31.899 1.00 46.91 76 SER A CA 1
ATOM 563 C C . SER A 1 76 ? 6.870 7.691 31.245 1.00 46.91 76 SER A C 1
ATOM 565 O O . SER A 1 76 ? 7.669 6.771 31.091 1.00 46.91 76 SER A O 1
ATOM 567 N N . ALA A 1 77 ? 7.115 8.942 30.858 1.00 41.84 77 ALA A N 1
ATOM 568 C CA . ALA A 1 77 ? 8.441 9.553 30.898 1.00 41.84 77 ALA A CA 1
ATOM 569 C C . ALA A 1 77 ? 8.314 11.067 30.679 1.00 41.84 77 ALA A C 1
ATOM 571 O O . ALA A 1 77 ? 8.125 11.550 29.566 1.00 41.84 77 ALA A O 1
ATOM 572 N N . SER A 1 78 ? 8.444 11.811 31.774 1.00 47.22 78 SER A N 1
ATOM 5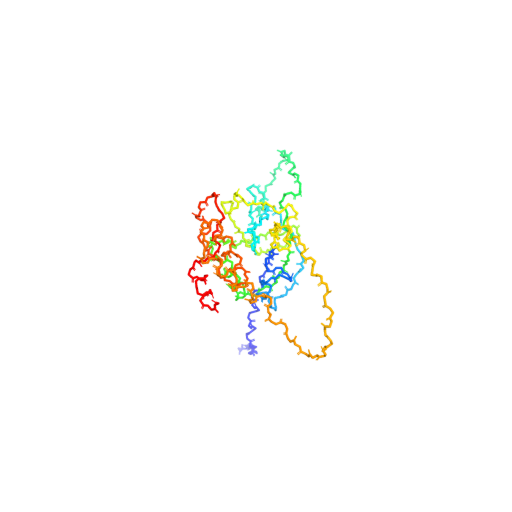73 C CA . SER A 1 78 ? 8.876 13.206 31.763 1.00 47.22 78 SER A CA 1
ATOM 574 C C . SER A 1 78 ? 10.274 13.278 31.138 1.00 47.22 78 SER A C 1
ATOM 576 O O . SER A 1 78 ? 11.220 12.742 31.715 1.00 47.22 78 SER A O 1
ATOM 578 N N . ALA A 1 79 ? 10.421 13.952 29.997 1.00 42.03 79 ALA A N 1
ATOM 579 C CA . ALA A 1 79 ? 11.721 14.309 29.437 1.00 42.03 79 ALA A CA 1
ATOM 580 C C . ALA A 1 79 ? 11.687 15.728 28.848 1.00 42.03 79 ALA A C 1
ATOM 582 O O . ALA A 1 79 ? 10.786 16.083 28.089 1.00 42.03 79 ALA A O 1
ATOM 583 N N . SER A 1 80 ? 12.680 16.526 29.249 1.00 33.59 80 SER A N 1
ATOM 584 C CA . SER A 1 80 ? 12.919 17.920 28.861 1.00 33.59 80 SER A CA 1
ATOM 585 C C . SER A 1 80 ? 13.071 18.140 27.346 1.00 33.59 80 SER A C 1
ATOM 587 O O . SER A 1 80 ? 13.549 17.250 26.640 1.00 33.59 80 SER A O 1
ATOM 589 N N . PRO A 1 81 ? 12.756 19.351 26.842 1.00 44.56 81 PRO A N 1
ATOM 590 C CA . PRO A 1 81 ? 12.788 19.669 25.423 1.00 44.56 81 PRO A CA 1
ATOM 591 C C . PRO A 1 81 ? 14.170 20.189 25.014 1.00 44.56 81 PRO A C 1
ATOM 593 O O . PRO A 1 81 ? 14.477 21.371 25.156 1.00 44.56 81 PRO A O 1
ATOM 596 N N . SER A 1 82 ? 15.015 19.323 24.468 1.00 37.19 82 SER A N 1
ATOM 597 C CA . SER A 1 82 ? 16.202 19.768 23.731 1.00 37.19 82 SER A CA 1
ATOM 598 C C . SER A 1 82 ? 16.600 18.754 22.669 1.00 37.19 82 SER A C 1
ATOM 600 O O . SER A 1 82 ? 17.553 17.997 22.823 1.00 37.19 82 SER A O 1
ATOM 602 N N . SER A 1 83 ? 15.862 18.739 21.560 1.00 32.38 83 SER A N 1
ATOM 603 C CA . SER A 1 83 ? 16.336 18.212 20.276 1.00 32.38 83 SER A CA 1
ATOM 604 C C . SER A 1 83 ? 15.453 18.719 19.132 1.00 32.38 83 SER A C 1
ATOM 606 O O . SER A 1 83 ? 14.280 19.021 19.354 1.00 32.38 83 SER A O 1
ATOM 608 N N . PRO A 1 84 ? 16.042 18.915 17.941 1.00 36.81 84 PRO A N 1
ATOM 609 C CA . PRO A 1 84 ? 15.543 19.821 16.918 1.00 36.81 84 PRO A CA 1
ATOM 610 C C . PRO A 1 84 ? 14.204 19.335 16.377 1.00 36.81 84 PRO A C 1
ATOM 612 O O . PRO A 1 84 ? 14.053 18.159 16.063 1.00 36.81 84 PRO A O 1
ATOM 615 N N . THR A 1 85 ? 13.249 20.252 16.236 1.00 30.44 85 THR A N 1
ATOM 616 C CA . THR A 1 85 ? 12.020 20.056 15.462 1.00 30.44 85 THR A CA 1
ATOM 617 C C . THR A 1 85 ? 12.383 19.516 14.074 1.00 30.44 85 THR A C 1
ATOM 619 O O . THR A 1 85 ? 12.964 20.270 13.286 1.00 30.44 85 THR A O 1
ATOM 622 N N . PRO A 1 86 ? 12.081 18.244 13.741 1.00 41.22 86 PRO A N 1
ATOM 623 C CA . PRO A 1 86 ? 12.174 17.798 12.363 1.00 41.22 86 PRO A CA 1
ATOM 624 C C . PRO A 1 86 ? 11.132 18.584 11.565 1.00 41.22 86 PRO A C 1
ATOM 626 O O . PRO A 1 86 ? 9.992 18.740 11.996 1.00 41.22 86 PRO A O 1
ATOM 629 N N . SER A 1 87 ? 11.532 19.127 10.423 1.00 39.69 87 SER A N 1
ATOM 630 C CA . SER A 1 87 ? 10.637 19.794 9.485 1.00 39.69 87 SER A CA 1
ATOM 631 C C . SER A 1 87 ? 9.493 18.846 9.083 1.00 39.69 87 SER A C 1
ATOM 633 O O . SER A 1 87 ? 9.691 17.852 8.388 1.00 39.69 87 SER A O 1
ATOM 635 N N . THR A 1 88 ? 8.289 19.165 9.558 1.00 45.75 88 THR A N 1
ATOM 636 C CA . THR A 1 88 ? 7.057 18.350 9.619 1.00 45.75 88 THR A CA 1
ATOM 637 C C . THR A 1 88 ? 6.407 17.985 8.269 1.00 45.75 88 THR A C 1
ATOM 639 O O . THR A 1 88 ? 5.240 17.610 8.237 1.00 45.75 88 THR A O 1
ATOM 642 N N . GLU A 1 89 ? 7.111 18.056 7.137 1.00 49.19 89 GLU A N 1
ATOM 643 C CA . GLU A 1 89 ? 6.546 17.636 5.837 1.00 49.19 89 GLU A CA 1
ATOM 644 C C . GLU A 1 89 ? 6.987 16.234 5.394 1.00 49.19 89 GLU A C 1
ATOM 646 O O . GLU A 1 89 ? 6.256 15.570 4.664 1.00 49.19 89 GLU A O 1
ATOM 651 N N . ASN A 1 90 ? 8.111 15.718 5.901 1.00 60.66 90 ASN A N 1
ATOM 652 C CA . ASN A 1 90 ? 8.506 14.326 5.684 1.00 60.66 90 ASN A CA 1
ATOM 653 C C . ASN A 1 90 ? 8.025 13.466 6.862 1.00 60.66 90 ASN A C 1
ATOM 655 O O . ASN A 1 90 ? 8.424 13.706 7.998 1.00 60.66 90 ASN A O 1
ATOM 659 N N . GLY A 1 91 ? 7.205 12.443 6.601 1.00 83.06 91 GLY A N 1
ATOM 660 C CA . GLY A 1 91 ? 6.867 11.428 7.613 1.00 83.06 91 GLY A CA 1
ATOM 661 C C . GLY A 1 91 ? 5.388 11.298 7.990 1.00 83.06 91 GLY A C 1
ATOM 662 O O . GLY A 1 91 ? 5.076 10.603 8.959 1.00 83.06 91 GLY A O 1
ATOM 663 N N . VAL A 1 92 ? 4.480 11.955 7.259 1.00 94.00 92 VAL A N 1
ATOM 664 C CA . VAL A 1 92 ? 3.029 11.765 7.409 1.00 94.00 92 VAL A CA 1
ATOM 665 C C . VAL A 1 92 ? 2.475 11.042 6.189 1.00 94.00 92 VAL A C 1
ATOM 667 O O . VAL A 1 92 ? 2.659 11.484 5.062 1.00 94.00 92 VAL A O 1
ATOM 670 N N . ILE A 1 93 ? 1.756 9.945 6.412 1.00 97.00 93 ILE A N 1
ATOM 671 C CA . ILE A 1 93 ? 1.083 9.162 5.374 1.00 97.00 93 ILE A CA 1
ATOM 672 C C . ILE A 1 93 ? -0.420 9.378 5.487 1.00 97.00 93 ILE A C 1
ATOM 674 O O . ILE A 1 93 ? -1.007 9.196 6.554 1.00 97.00 93 ILE A O 1
ATOM 678 N N . HIS A 1 94 ? -1.062 9.724 4.375 1.00 97.69 94 HIS A N 1
ATOM 679 C CA . HIS A 1 94 ? -2.507 9.914 4.315 1.00 97.69 94 HIS A CA 1
ATOM 680 C C . HIS A 1 94 ? -3.214 8.649 3.834 1.00 97.69 94 HIS A C 1
ATOM 682 O O . HIS A 1 94 ? -2.788 8.013 2.869 1.00 97.69 94 HIS A O 1
ATOM 688 N N . GLY A 1 95 ? -4.336 8.316 4.468 1.00 98.25 95 GLY A N 1
ATOM 689 C CA . GLY A 1 95 ? -5.075 7.111 4.120 1.00 98.25 95 GLY A CA 1
ATOM 690 C C . GLY A 1 95 ? -6.520 7.087 4.595 1.00 98.25 95 GLY A C 1
ATOM 691 O O . GLY A 1 95 ? -7.117 8.103 4.961 1.00 98.25 95 GLY A O 1
ATOM 692 N N . GLU A 1 96 ? -7.083 5.889 4.566 1.00 98.69 96 GLU A N 1
ATOM 693 C CA . GLU A 1 96 ? -8.464 5.580 4.917 1.00 98.69 96 GLU A CA 1
ATOM 694 C C . GLU A 1 96 ? -8.501 4.504 5.999 1.00 98.69 96 GLU A C 1
ATOM 696 O O . GLU A 1 96 ? -7.645 3.623 6.031 1.00 98.69 96 GLU A O 1
ATOM 701 N N . VAL A 1 97 ? -9.503 4.561 6.875 1.00 98.75 97 VAL A N 1
ATOM 702 C CA . VAL A 1 97 ? -9.705 3.576 7.939 1.00 98.75 97 VAL A CA 1
ATOM 703 C C . VAL A 1 97 ? -10.988 2.798 7.684 1.00 98.75 97 VAL A C 1
ATOM 705 O O . VAL A 1 97 ? -12.035 3.390 7.409 1.00 98.75 97 VAL A O 1
ATOM 708 N N . TYR A 1 98 ? -10.919 1.477 7.816 1.00 98.62 98 TYR A N 1
ATOM 709 C CA . TYR A 1 98 ? -12.057 0.574 7.661 1.00 98.62 98 TYR A CA 1
ATOM 710 C C . TYR A 1 98 ? -12.173 -0.370 8.857 1.00 98.62 98 TYR A C 1
ATOM 712 O O . TYR A 1 98 ? -11.165 -0.841 9.377 1.00 98.62 98 TYR A O 1
ATOM 720 N N . ALA A 1 99 ? -13.405 -0.657 9.277 1.00 98.19 99 ALA A N 1
ATOM 721 C CA . ALA A 1 99 ? -13.700 -1.756 10.187 1.00 98.19 99 ALA A CA 1
ATOM 722 C C . ALA A 1 99 ? -13.864 -3.047 9.381 1.00 98.19 99 ALA A C 1
ATOM 724 O O . ALA A 1 99 ? -14.773 -3.141 8.552 1.00 98.19 99 ALA A O 1
ATOM 725 N N . VAL A 1 100 ? -13.008 -4.027 9.655 1.00 97.25 100 VAL A N 1
ATOM 726 C CA . VAL A 1 100 ? -13.012 -5.351 9.023 1.00 97.25 100 VAL A CA 1
ATOM 727 C C . VAL A 1 100 ? -13.238 -6.432 10.073 1.00 97.25 100 VAL A C 1
ATOM 729 O O . VAL A 1 100 ? -12.871 -6.261 11.236 1.00 97.25 100 VAL A O 1
ATOM 732 N N . ASN A 1 101 ? -13.841 -7.548 9.678 1.00 96.12 101 ASN A N 1
ATOM 733 C CA . ASN A 1 101 ? -13.885 -8.733 10.532 1.00 96.12 101 ASN A CA 1
ATOM 734 C C . ASN A 1 101 ? -12.568 -9.532 10.440 1.00 96.12 101 ASN A C 1
ATOM 736 O O . ASN A 1 101 ? -11.684 -9.226 9.638 1.00 96.12 101 ASN A O 1
ATOM 740 N N . GLU A 1 102 ? -12.434 -10.567 11.267 1.00 94.50 102 GLU A N 1
ATOM 741 C CA . GLU A 1 102 ? -11.223 -11.393 11.333 1.00 94.50 102 GLU A CA 1
ATOM 742 C C . GLU A 1 102 ? -10.918 -12.139 10.023 1.00 94.50 102 GLU A C 1
ATOM 744 O O . GLU A 1 102 ? -9.760 -12.201 9.609 1.00 94.50 102 GLU A O 1
ATOM 749 N N . ALA A 1 103 ? -11.944 -12.637 9.323 1.00 94.56 103 ALA A N 1
ATOM 750 C CA . ALA A 1 103 ? -11.773 -13.326 8.043 1.00 94.56 103 ALA A CA 1
ATOM 751 C C . ALA A 1 103 ? -11.219 -12.382 6.963 1.00 94.56 103 ALA A C 1
ATOM 753 O O . ALA A 1 103 ? -10.209 -12.683 6.330 1.00 94.56 103 ALA A O 1
ATOM 754 N N . GLN A 1 104 ? -11.815 -11.195 6.822 1.00 95.69 104 GLN A N 1
ATOM 755 C CA . GLN A 1 104 ? -11.337 -10.149 5.916 1.00 95.69 104 GLN A CA 1
ATOM 756 C C . GLN A 1 104 ? -9.912 -9.718 6.263 1.00 95.69 104 GLN A C 1
ATOM 758 O O . GLN A 1 104 ? -9.083 -9.528 5.377 1.00 95.69 104 GLN A O 1
ATOM 763 N N . LEU A 1 105 ? -9.599 -9.587 7.552 1.00 96.69 105 LEU A N 1
ATOM 764 C CA . LEU A 1 105 ? -8.254 -9.245 7.991 1.00 96.69 105 LEU A CA 1
ATOM 765 C C . LEU A 1 105 ? -7.230 -10.335 7.600 1.00 96.69 105 LEU A C 1
ATOM 767 O O . LEU A 1 105 ? -6.134 -10.014 7.139 1.00 96.69 105 LEU A O 1
ATOM 771 N N . GLY A 1 106 ? -7.598 -11.615 7.711 1.00 95.19 106 GLY A N 1
ATOM 772 C CA . GLY A 1 106 ? -6.790 -12.738 7.227 1.00 95.19 106 GLY A CA 1
ATOM 773 C C . GLY A 1 106 ? -6.634 -12.773 5.700 1.00 95.19 106 GLY A C 1
ATOM 774 O O . GLY A 1 106 ? -5.589 -13.179 5.190 1.00 95.19 106 GLY A O 1
ATOM 775 N N . ASP A 1 107 ? -7.640 -12.329 4.950 1.00 93.69 107 ASP A N 1
ATOM 776 C CA . ASP A 1 107 ? -7.576 -12.191 3.490 1.00 93.69 107 ASP A CA 1
ATOM 777 C C . ASP A 1 107 ? -6.598 -11.087 3.069 1.00 93.69 107 ASP A C 1
ATOM 779 O O . ASP A 1 107 ? -5.757 -11.300 2.190 1.00 93.69 107 ASP A O 1
ATOM 783 N N . LEU A 1 108 ? -6.639 -9.943 3.758 1.00 95.31 108 LEU A N 1
ATOM 784 C CA . LEU A 1 108 ? -5.686 -8.849 3.570 1.00 95.31 108 LEU A CA 1
ATOM 785 C C . LEU A 1 108 ? -4.251 -9.279 3.900 1.00 95.31 108 LEU A C 1
ATOM 787 O O . LEU A 1 108 ? -3.331 -8.952 3.155 1.00 95.31 108 LEU A O 1
ATOM 791 N N . ASP A 1 109 ? -4.044 -10.074 4.952 1.00 94.38 109 ASP A N 1
ATOM 792 C CA . ASP A 1 109 ? -2.720 -10.617 5.277 1.00 94.38 109 ASP A CA 1
ATOM 793 C C . ASP A 1 109 ? -2.149 -11.491 4.154 1.00 94.38 109 ASP A C 1
ATOM 795 O O . ASP A 1 109 ? -0.948 -11.421 3.871 1.00 94.38 109 ASP A O 1
ATOM 799 N N . ARG A 1 110 ? -2.993 -12.293 3.488 1.00 90.31 110 ARG A N 1
ATOM 800 C CA . ARG A 1 110 ? -2.575 -13.101 2.330 1.00 90.31 110 ARG A CA 1
ATOM 801 C C . ARG A 1 110 ? -2.238 -12.224 1.130 1.00 90.31 110 ARG A C 1
ATOM 803 O O . ARG A 1 110 ? -1.213 -12.460 0.490 1.00 90.31 110 ARG A O 1
ATOM 810 N N . LEU A 1 111 ? -3.057 -11.208 0.850 1.00 89.50 111 LEU A N 1
ATOM 811 C CA . LEU A 1 111 ? -2.805 -10.235 -0.216 1.00 89.50 111 LEU A CA 1
ATOM 812 C C . LEU A 1 111 ? -1.479 -9.485 -0.001 1.00 89.50 111 LEU A C 1
ATOM 814 O O . LEU A 1 111 ? -0.692 -9.329 -0.938 1.00 89.50 111 LEU A O 1
ATOM 818 N N . GLU A 1 112 ? -1.225 -9.037 1.229 1.00 90.19 112 GLU A N 1
ATOM 819 C CA . GLU A 1 112 ? -0.023 -8.283 1.597 1.00 90.19 112 GLU A CA 1
ATOM 820 C C . GLU A 1 112 ? 1.191 -9.185 1.886 1.00 90.19 112 GLU A C 1
ATOM 822 O O . GLU A 1 112 ? 2.307 -8.700 2.060 1.00 90.19 112 GLU A O 1
ATOM 827 N N . GLY A 1 113 ? 1.030 -10.510 1.895 1.00 87.06 113 GLY A N 1
ATOM 828 C CA . GLY A 1 113 ? 2.134 -11.455 2.080 1.00 87.06 113 GLY A CA 1
ATOM 829 C C . GLY A 1 113 ? 2.752 -11.415 3.484 1.00 87.06 113 GLY A C 1
ATOM 830 O O . GLY A 1 113 ? 3.974 -11.552 3.636 1.00 87.06 113 GLY A O 1
ATOM 831 N N . VAL A 1 114 ? 1.930 -11.207 4.514 1.00 88.44 114 VAL A N 1
ATOM 832 C CA . VAL A 1 114 ? 2.348 -11.199 5.925 1.00 88.44 114 VAL A CA 1
ATOM 833 C C . VAL A 1 114 ? 2.848 -12.585 6.369 1.00 88.44 114 VAL A C 1
ATOM 835 O O . VAL A 1 114 ? 2.309 -13.600 5.929 1.00 88.44 114 VAL A O 1
ATOM 838 N N . PRO A 1 115 ? 3.880 -12.673 7.240 1.00 85.94 115 PRO A N 1
ATOM 839 C CA . PRO A 1 115 ? 4.721 -11.591 7.783 1.00 85.94 115 PRO A CA 1
ATOM 840 C C . PRO A 1 115 ? 5.994 -11.336 6.956 1.00 85.94 115 PRO A C 1
ATOM 842 O O . PRO A 1 115 ? 6.959 -10.728 7.434 1.00 85.94 115 PRO A O 1
ATOM 845 N N . ARG A 1 116 ? 6.068 -11.898 5.745 1.00 82.56 116 ARG A N 1
ATOM 846 C CA . ARG A 1 116 ? 7.317 -11.959 4.983 1.00 82.56 116 ARG A CA 1
ATOM 847 C C . ARG A 1 116 ? 7.568 -10.676 4.198 1.00 82.56 116 ARG A C 1
ATOM 849 O O . ARG A 1 116 ? 8.680 -10.154 4.267 1.00 82.56 116 ARG A O 1
ATOM 856 N N . LEU A 1 117 ? 6.554 -10.194 3.478 1.00 84.06 117 LEU A N 1
ATOM 857 C CA . LEU A 1 117 ? 6.656 -9.009 2.630 1.00 84.06 117 LEU A CA 1
ATOM 858 C C . LEU A 1 117 ? 6.346 -7.720 3.396 1.00 84.06 117 LEU A C 1
ATOM 860 O O . LEU A 1 117 ? 7.191 -6.825 3.437 1.00 84.06 117 LEU A O 1
ATOM 864 N N . TYR A 1 118 ? 5.164 -7.660 4.007 1.00 91.25 118 TYR A N 1
ATOM 865 C CA . TYR A 1 118 ? 4.787 -6.637 4.976 1.00 91.25 118 TYR A CA 1
ATOM 866 C C . TYR A 1 118 ? 4.690 -7.258 6.371 1.00 91.25 118 TYR A C 1
ATOM 868 O O . TYR A 1 118 ? 4.402 -8.446 6.539 1.00 91.25 118 TYR A O 1
ATOM 876 N N . ARG A 1 119 ? 4.918 -6.437 7.391 1.00 93.62 119 ARG A N 1
ATOM 877 C CA . ARG A 1 119 ? 4.546 -6.707 8.779 1.00 93.62 119 ARG A CA 1
ATOM 878 C C . ARG A 1 119 ? 3.240 -5.985 9.063 1.00 93.62 119 ARG A C 1
ATOM 880 O O . ARG A 1 119 ? 3.154 -4.788 8.812 1.00 93.62 119 ARG A O 1
ATOM 887 N N . ARG A 1 120 ? 2.253 -6.681 9.620 1.00 96.56 120 ARG A N 1
ATOM 888 C CA . ARG A 1 120 ? 1.087 -6.015 10.198 1.00 96.56 120 ARG A CA 1
ATOM 889 C C . ARG A 1 120 ? 1.412 -5.601 11.631 1.00 96.56 120 ARG A C 1
ATOM 891 O O . ARG A 1 120 ? 1.846 -6.436 12.420 1.00 96.56 120 ARG A O 1
ATOM 898 N N . GLN A 1 121 ? 1.213 -4.333 11.959 1.00 95.81 121 GLN A N 1
ATOM 899 C CA . GLN A 1 121 ? 1.510 -3.767 13.273 1.00 95.81 121 GLN A CA 1
ATOM 900 C C . GLN A 1 121 ? 0.369 -2.869 13.726 1.00 95.81 121 GLN A C 1
ATOM 902 O O . GLN A 1 121 ? -0.296 -2.246 12.899 1.00 95.81 121 GLN A O 1
ATOM 907 N N . ARG A 1 122 ? 0.123 -2.828 15.035 1.00 96.81 122 ARG A N 1
ATOM 908 C CA . ARG A 1 122 ? -0.861 -1.920 15.616 1.00 96.81 122 ARG A CA 1
ATOM 909 C C . ARG A 1 122 ? -0.185 -0.592 15.935 1.00 96.81 122 ARG A C 1
ATOM 911 O O . ARG A 1 122 ? 0.828 -0.586 16.628 1.00 96.81 122 ARG A O 1
ATOM 918 N N . LEU A 1 123 ? -0.725 0.493 15.392 1.00 95.88 123 LEU A N 1
ATOM 919 C CA . LEU A 1 123 ? -0.210 1.854 15.527 1.00 95.88 123 LEU A CA 1
ATOM 920 C C . LEU A 1 123 ? -1.351 2.820 15.851 1.00 95.88 123 LEU A C 1
ATOM 922 O O . LEU A 1 123 ? -2.525 2.493 15.672 1.00 95.88 123 LEU A O 1
ATOM 926 N N . VAL A 1 124 ? -0.989 4.015 16.308 1.00 96.25 124 VAL A N 1
ATOM 927 C CA . VAL A 1 124 ? -1.921 5.102 16.614 1.00 96.25 124 VAL A CA 1
ATOM 928 C C . VAL A 1 124 ? -1.829 6.148 15.504 1.00 96.25 124 VAL A C 1
ATOM 930 O O . VAL A 1 124 ? -0.738 6.607 15.162 1.00 96.25 124 VAL A O 1
ATOM 933 N N . LEU A 1 125 ? -2.968 6.501 14.910 1.00 96.44 125 LEU A N 1
ATOM 934 C CA . LEU A 1 125 ? -3.058 7.616 13.966 1.00 96.44 125 LEU A CA 1
ATOM 935 C C . LEU A 1 125 ? -2.913 8.955 14.697 1.00 96.44 125 LEU A C 1
ATOM 937 O O . LEU A 1 125 ? -3.139 9.045 15.899 1.00 96.44 125 LEU A O 1
ATOM 941 N N . LEU A 1 126 ? -2.620 10.029 13.963 1.00 95.25 126 LEU A N 1
ATOM 942 C CA . LEU A 1 126 ? -2.497 11.376 14.540 1.00 95.25 126 LEU A CA 1
ATOM 943 C C . LEU A 1 126 ? -3.783 11.881 15.226 1.00 95.25 126 LEU A C 1
ATOM 945 O O . LEU A 1 126 ? -3.724 12.820 16.011 1.00 95.25 126 LEU A O 1
ATOM 949 N N . ASP A 1 127 ? -4.933 11.261 14.949 1.00 94.06 127 ASP A N 1
ATOM 950 C CA . ASP A 1 127 ? -6.218 11.548 15.600 1.00 94.06 127 ASP A CA 1
ATOM 951 C C . ASP A 1 127 ? -6.540 10.633 16.798 1.00 94.06 127 ASP A C 1
ATOM 953 O O . ASP A 1 127 ? -7.652 10.667 17.322 1.00 94.06 127 ASP A O 1
ATOM 957 N N . GLY A 1 128 ? -5.583 9.808 17.233 1.00 95.19 128 GLY A N 1
ATOM 958 C CA . GLY A 1 128 ? -5.699 8.950 18.413 1.00 95.19 128 GLY A CA 1
ATOM 959 C C . GLY A 1 128 ? -6.334 7.580 18.165 1.00 95.19 128 GLY A C 1
ATOM 960 O O . GLY A 1 128 ? -6.376 6.762 19.081 1.00 95.19 128 GLY A O 1
ATOM 961 N N . ARG A 1 129 ? -6.808 7.276 16.949 1.00 97.19 129 ARG A N 1
ATOM 962 C CA . ARG A 1 129 ? -7.357 5.943 16.648 1.00 97.19 129 ARG A CA 1
ATOM 963 C C . ARG A 1 129 ? -6.260 4.886 16.573 1.00 97.19 129 ARG A C 1
ATOM 965 O O . ARG A 1 129 ? -5.305 5.029 15.810 1.00 97.19 129 ARG A O 1
ATOM 972 N N . GLU A 1 130 ? -6.454 3.783 17.290 1.00 97.62 130 GLU A N 1
ATOM 973 C CA . GLU A 1 130 ? -5.657 2.567 17.127 1.00 97.62 130 GLU A CA 1
ATOM 974 C C . GLU A 1 130 ? -6.097 1.781 15.891 1.00 97.62 130 GLU A C 1
ATOM 976 O O . GLU A 1 130 ? -7.279 1.485 15.705 1.00 97.62 130 GLU A O 1
ATOM 981 N N . VAL A 1 131 ? -5.134 1.419 15.047 1.00 98.31 131 VAL A N 1
ATOM 982 C CA . VAL A 1 131 ? -5.373 0.749 13.766 1.00 98.31 131 VAL A CA 1
ATOM 983 C C . VAL A 1 131 ? -4.284 -0.273 13.468 1.00 98.31 131 VAL A C 1
ATOM 985 O O . VAL A 1 131 ? -3.124 -0.115 13.852 1.00 98.31 131 VAL A O 1
ATOM 988 N N . TRP A 1 132 ? -4.638 -1.313 12.723 1.00 98.50 132 TRP A N 1
ATOM 989 C CA . TRP A 1 132 ? -3.666 -2.153 12.037 1.00 98.50 132 TRP A CA 1
ATOM 990 C C . TRP A 1 132 ? -3.119 -1.441 10.800 1.00 98.50 132 TRP A C 1
ATOM 992 O O . TRP A 1 132 ? -3.877 -0.884 10.006 1.00 98.50 132 TRP A O 1
ATOM 1002 N N . VAL A 1 133 ? -1.803 -1.512 10.618 1.00 98.19 133 VAL A N 1
ATOM 1003 C CA . VAL A 1 133 ? -1.067 -0.952 9.480 1.00 98.19 133 VAL A CA 1
ATOM 1004 C C . VAL A 1 133 ? -0.136 -2.019 8.914 1.00 98.19 133 VAL A C 1
ATOM 1006 O O . VAL A 1 133 ? 0.521 -2.739 9.666 1.00 98.19 133 VAL A O 1
ATOM 1009 N N . TYR A 1 134 ? -0.048 -2.108 7.588 1.00 97.56 134 TYR A N 1
ATOM 1010 C CA . TYR A 1 134 ? 0.942 -2.935 6.900 1.00 97.56 134 TYR A CA 1
ATOM 1011 C C . TYR A 1 134 ? 2.200 -2.114 6.626 1.00 97.56 134 TYR A C 1
ATOM 1013 O O . TYR A 1 134 ? 2.134 -1.108 5.930 1.00 97.56 134 TYR A O 1
ATOM 1021 N N . LEU A 1 135 ? 3.350 -2.533 7.144 1.00 95.38 135 LEU A N 1
ATOM 1022 C CA . LEU A 1 135 ? 4.622 -1.822 7.021 1.00 95.38 135 LEU A CA 1
ATOM 1023 C C . LEU A 1 135 ? 5.678 -2.685 6.335 1.00 95.38 135 LEU A C 1
ATOM 1025 O O . LEU A 1 135 ? 5.790 -3.887 6.589 1.00 95.38 135 LEU A O 1
ATOM 1029 N N . GLY A 1 136 ? 6.459 -2.061 5.461 1.00 92.19 136 GLY A N 1
ATOM 1030 C CA . GLY A 1 136 ? 7.665 -2.643 4.892 1.00 92.19 136 GLY A CA 1
ATOM 1031 C C . GLY A 1 136 ? 8.875 -2.486 5.812 1.00 92.19 136 GLY A C 1
ATOM 1032 O O . GLY A 1 136 ? 8.769 -2.135 6.985 1.00 92.19 136 GLY A O 1
ATOM 1033 N N . ARG A 1 137 ? 10.060 -2.746 5.263 1.00 87.62 137 ARG A N 1
ATOM 1034 C CA . ARG A 1 137 ? 11.356 -2.601 5.941 1.00 87.62 137 ARG A CA 1
ATOM 1035 C C . ARG A 1 137 ? 12.231 -1.631 5.158 1.00 87.62 137 ARG A C 1
ATOM 1037 O O . ARG A 1 137 ? 12.263 -1.705 3.933 1.00 87.62 137 ARG A O 1
ATOM 1044 N N . ALA A 1 138 ? 13.045 -0.832 5.848 1.00 84.06 138 ALA A N 1
ATOM 1045 C CA . ALA A 1 138 ? 13.957 0.139 5.226 1.00 84.06 138 ALA A CA 1
ATOM 1046 C C . ALA A 1 138 ? 14.836 -0.462 4.115 1.00 84.06 138 ALA A C 1
ATOM 1048 O O . ALA A 1 138 ? 15.055 0.150 3.073 1.00 84.06 138 ALA A O 1
ATOM 1049 N N . ARG A 1 139 ? 15.275 -1.717 4.278 1.00 80.94 139 ARG A N 1
ATOM 1050 C CA . ARG A 1 139 ? 16.074 -2.413 3.258 1.00 80.94 139 ARG A CA 1
ATOM 1051 C C . ARG A 1 139 ? 15.359 -2.635 1.919 1.00 80.94 139 ARG A C 1
ATOM 1053 O O . ARG A 1 139 ? 16.046 -2.782 0.920 1.00 80.94 139 ARG A O 1
ATOM 1060 N N . GLN A 1 140 ? 14.025 -2.658 1.895 1.00 82.38 140 GLN A N 1
ATOM 1061 C CA . GLN A 1 140 ? 13.227 -2.863 0.677 1.00 82.38 140 GLN A CA 1
ATOM 1062 C C . GLN A 1 140 ? 13.109 -1.590 -0.175 1.00 82.38 140 GLN A C 1
ATOM 1064 O O . GLN A 1 140 ? 12.719 -1.680 -1.333 1.00 82.38 140 GLN A O 1
ATOM 1069 N N . VAL A 1 141 ? 13.436 -0.416 0.383 1.00 81.19 141 VAL A N 1
ATOM 1070 C CA . VAL A 1 141 ? 13.174 0.896 -0.241 1.00 81.19 141 VAL A CA 1
ATOM 1071 C C . VAL A 1 141 ? 14.425 1.767 -0.420 1.00 81.19 141 VAL A C 1
ATOM 1073 O O . VAL A 1 141 ? 14.309 2.929 -0.789 1.00 81.19 141 VAL A O 1
ATOM 1076 N N . ARG A 1 142 ? 15.636 1.228 -0.207 1.00 72.62 142 ARG A N 1
ATOM 1077 C CA . ARG A 1 142 ? 16.903 2.001 -0.212 1.00 72.62 142 ARG A CA 1
ATOM 1078 C C . ARG A 1 142 ? 17.157 2.829 -1.482 1.00 72.62 142 ARG A C 1
ATOM 1080 O O . ARG A 1 142 ? 17.793 3.871 -1.392 1.00 72.62 142 ARG A O 1
ATOM 1087 N N . HIS A 1 143 ? 16.667 2.379 -2.637 1.00 71.88 143 HIS A N 1
ATOM 1088 C CA . HIS A 1 143 ? 16.823 3.062 -3.935 1.00 71.88 143 HIS A CA 1
ATOM 1089 C C . HIS A 1 143 ? 15.487 3.489 -4.540 1.00 71.88 143 HIS A C 1
ATOM 1091 O O . HIS A 1 143 ? 15.382 3.752 -5.736 1.00 71.88 143 HIS A O 1
ATOM 1097 N N . VAL A 1 144 ? 14.446 3.515 -3.715 1.00 78.44 144 VAL A N 1
ATOM 1098 C CA . VAL A 1 144 ? 13.096 3.855 -4.134 1.00 78.44 144 VAL A CA 1
ATOM 1099 C C . VAL A 1 144 ? 12.838 5.303 -3.758 1.00 78.44 144 VAL A C 1
ATOM 1101 O O . VAL A 1 144 ? 13.155 5.734 -2.650 1.00 78.44 144 VAL A O 1
ATOM 1104 N N . ALA A 1 145 ? 12.261 6.065 -4.682 1.00 78.56 145 ALA A N 1
ATOM 1105 C CA . ALA A 1 145 ? 11.911 7.446 -4.403 1.00 78.56 145 ALA A CA 1
ATOM 1106 C C . ALA A 1 145 ? 10.813 7.509 -3.322 1.00 78.56 145 ALA A C 1
ATOM 1108 O O . ALA A 1 145 ? 9.797 6.808 -3.443 1.00 78.56 145 ALA A O 1
ATOM 1109 N N . PRO A 1 146 ? 10.973 8.354 -2.287 1.00 89.38 146 PRO A N 1
ATOM 1110 C CA . PRO A 1 146 ? 9.877 8.652 -1.382 1.00 89.38 146 PRO A CA 1
ATOM 1111 C C . PRO A 1 146 ? 8.787 9.434 -2.125 1.00 89.38 146 PRO A C 1
ATOM 1113 O O . PRO A 1 146 ? 9.040 10.131 -3.112 1.00 89.38 146 PRO A O 1
ATOM 1116 N N . ILE A 1 147 ? 7.562 9.328 -1.627 1.00 91.69 147 ILE A N 1
ATOM 1117 C CA . ILE A 1 147 ? 6.412 10.135 -2.019 1.00 91.69 147 ILE A CA 1
ATOM 1118 C C . ILE A 1 147 ? 6.358 11.307 -1.034 1.00 91.69 147 ILE A C 1
ATOM 1120 O O . ILE A 1 147 ? 5.950 11.093 0.109 1.00 91.69 147 ILE A O 1
ATOM 1124 N N . PRO A 1 148 ? 6.781 12.524 -1.436 1.00 88.38 148 PRO A N 1
ATOM 1125 C CA . PRO A 1 148 ? 7.026 13.608 -0.484 1.00 88.38 148 PRO A CA 1
ATOM 1126 C C . PRO A 1 148 ? 5.778 14.051 0.283 1.00 88.38 148 PRO A C 1
ATOM 1128 O O . PRO A 1 148 ? 5.866 14.346 1.462 1.00 88.38 148 PRO A O 1
ATOM 1131 N N . ASP A 1 149 ? 4.605 14.042 -0.359 1.00 91.69 149 ASP A N 1
ATOM 1132 C CA . ASP A 1 149 ? 3.338 14.457 0.259 1.00 91.69 149 ASP A CA 1
ATOM 1133 C C . ASP A 1 149 ? 2.612 13.318 0.998 1.00 91.69 149 ASP A C 1
ATOM 1135 O O . ASP A 1 149 ? 1.472 13.494 1.434 1.00 91.69 149 ASP A O 1
ATOM 1139 N N . GLY A 1 150 ? 3.218 12.125 1.070 1.00 93.69 150 GLY A N 1
ATOM 1140 C CA . GLY A 1 150 ? 2.641 10.952 1.728 1.00 93.69 150 GLY A CA 1
ATOM 1141 C C . GLY A 1 150 ? 1.302 10.478 1.156 1.00 93.69 150 GLY A C 1
ATOM 1142 O O . GLY A 1 150 ? 0.573 9.748 1.834 1.00 93.69 150 GLY A O 1
ATOM 1143 N N . ARG A 1 151 ? 0.938 10.894 -0.068 1.00 95.75 151 ARG A N 1
ATOM 1144 C CA . ARG A 1 151 ? -0.341 10.561 -0.712 1.00 95.75 151 ARG A CA 1
ATOM 1145 C C . ARG A 1 151 ? -0.118 9.658 -1.908 1.00 95.75 151 ARG A C 1
ATOM 1147 O O . ARG A 1 151 ? 0.385 10.076 -2.950 1.00 95.75 151 ARG A O 1
ATOM 1154 N N . TRP A 1 152 ? -0.582 8.420 -1.799 1.00 94.19 152 TRP A N 1
ATOM 1155 C CA . TRP A 1 152 ? -0.639 7.544 -2.958 1.00 94.19 152 TRP A CA 1
ATOM 1156 C C . TRP A 1 152 ? -1.703 8.019 -3.949 1.00 94.19 152 TRP A C 1
ATOM 1158 O O . TRP A 1 152 ? -2.857 8.226 -3.581 1.00 94.19 152 TRP A O 1
ATOM 1168 N N . ARG A 1 153 ? -1.316 8.167 -5.219 1.00 92.81 153 ARG A N 1
ATOM 1169 C CA . ARG A 1 153 ? -2.216 8.553 -6.324 1.00 92.81 153 ARG A CA 1
ATOM 1170 C C . ARG A 1 153 ? -2.294 7.483 -7.412 1.00 92.81 153 ARG A C 1
ATOM 1172 O O . ARG A 1 153 ? -2.896 7.704 -8.456 1.00 92.81 153 ARG A O 1
ATOM 1179 N N . GLY A 1 154 ? -1.711 6.315 -7.156 1.00 86.19 154 GLY A N 1
ATOM 1180 C CA . GLY A 1 154 ? -1.466 5.289 -8.162 1.00 86.19 154 GLY A CA 1
ATOM 1181 C C . GLY A 1 154 ? -0.024 5.306 -8.672 1.00 86.19 154 GLY A C 1
ATOM 1182 O O . GLY A 1 154 ? 0.733 6.223 -8.339 1.00 86.19 154 GLY A O 1
ATOM 1183 N N . PRO A 1 155 ? 0.346 4.290 -9.473 1.00 76.25 155 PRO A N 1
ATOM 1184 C CA . PRO A 1 155 ? 1.659 4.213 -10.090 1.00 76.25 155 PRO A CA 1
ATOM 1185 C C . PRO A 1 155 ? 1.960 5.509 -10.831 1.00 76.25 155 PRO A C 1
ATOM 1187 O O . PRO A 1 155 ? 1.144 5.964 -11.641 1.00 76.25 155 PRO A O 1
ATOM 1190 N N . ARG A 1 156 ? 3.135 6.100 -10.593 1.00 69.75 156 ARG A N 1
ATOM 1191 C CA . ARG A 1 156 ? 3.611 7.161 -11.478 1.00 69.75 156 ARG A CA 1
ATOM 1192 C C . ARG A 1 156 ? 3.699 6.557 -12.870 1.00 69.75 156 ARG A C 1
ATOM 1194 O O . ARG A 1 156 ? 4.421 5.581 -13.077 1.00 69.75 156 ARG A O 1
ATOM 1201 N N . GLN A 1 157 ? 2.956 7.125 -13.821 1.00 55.56 157 GLN A N 1
ATOM 1202 C CA . GLN A 1 157 ? 3.190 6.811 -15.222 1.00 55.56 157 GLN A CA 1
ATOM 1203 C C . GLN A 1 157 ? 4.677 7.059 -15.442 1.00 55.56 157 GLN A C 1
ATOM 1205 O O . GLN A 1 157 ? 5.173 8.164 -15.187 1.00 55.56 157 GLN A O 1
ATOM 1210 N N . SER A 1 158 ? 5.407 6.012 -15.835 1.00 45.19 158 SER A N 1
ATOM 1211 C CA . SER A 1 158 ? 6.739 6.210 -16.388 1.00 45.19 158 SER A CA 1
ATOM 1212 C C . SER A 1 158 ? 6.534 7.298 -17.426 1.00 45.19 158 SER A C 1
ATOM 1214 O O . SER A 1 158 ? 5.596 7.186 -18.217 1.00 45.19 158 SER A O 1
ATOM 1216 N N . ARG A 1 159 ? 7.306 8.390 -17.369 1.00 38.31 159 ARG A N 1
ATOM 1217 C CA . ARG A 1 159 ? 7.308 9.365 -18.457 1.00 38.31 159 ARG A CA 1
ATOM 1218 C C . ARG A 1 159 ? 7.708 8.573 -19.693 1.00 38.31 159 ARG A C 1
ATOM 1220 O O . ARG A 1 159 ? 8.893 8.391 -19.950 1.00 38.31 159 ARG A O 1
ATOM 1227 N N . GLY A 1 160 ? 6.718 8.027 -20.394 1.00 37.38 160 GLY A N 1
ATOM 1228 C CA . GLY A 1 160 ? 6.902 7.469 -21.705 1.00 37.38 160 GLY A CA 1
ATOM 1229 C C . GLY A 1 160 ? 7.558 8.590 -22.472 1.00 37.38 160 GLY A C 1
ATOM 1230 O O . GLY A 1 160 ? 7.105 9.739 -22.406 1.00 37.38 160 GLY A O 1
ATOM 1231 N N . THR A 1 161 ? 8.666 8.278 -23.131 1.00 40.03 161 THR A N 1
ATOM 1232 C CA . THR A 1 161 ? 9.080 9.026 -24.307 1.00 40.03 161 THR A CA 1
ATOM 1233 C C . THR A 1 161 ? 7.806 9.426 -25.026 1.00 40.03 16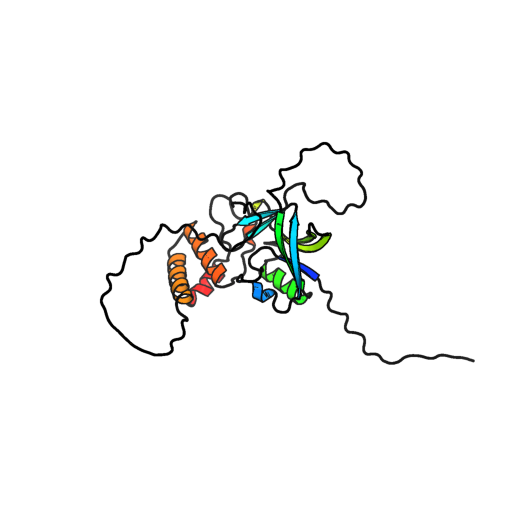1 THR A C 1
ATOM 1235 O O . THR A 1 161 ? 7.013 8.561 -25.401 1.00 40.03 161 THR A O 1
ATOM 1238 N N . ARG A 1 162 ? 7.549 10.738 -25.060 1.00 33.00 162 ARG A N 1
ATOM 1239 C CA . ARG A 1 162 ? 6.390 11.345 -25.701 1.00 33.00 162 ARG A CA 1
ATOM 1240 C C . ARG A 1 162 ? 6.322 10.691 -27.078 1.00 33.00 162 ARG A C 1
ATOM 1242 O O . ARG A 1 162 ? 7.143 11.008 -27.934 1.00 33.00 162 ARG A O 1
ATOM 1249 N N . ARG A 1 163 ? 5.434 9.713 -27.283 1.00 43.91 163 ARG A N 1
ATOM 1250 C CA . ARG A 1 163 ? 5.102 9.299 -28.639 1.00 43.91 163 ARG A CA 1
ATOM 1251 C C . ARG A 1 163 ? 4.425 10.536 -29.185 1.00 43.91 163 ARG A C 1
ATOM 1253 O O . ARG A 1 163 ? 3.332 10.880 -28.739 1.00 43.91 163 ARG A O 1
ATOM 1260 N N . SER A 1 164 ? 5.150 11.277 -30.020 1.00 31.41 164 SER A N 1
ATOM 1261 C CA . SER A 1 164 ? 4.573 12.354 -30.806 1.00 31.41 164 SER A CA 1
ATOM 1262 C C . SER A 1 164 ? 3.256 11.826 -31.366 1.00 31.41 164 SER A C 1
ATOM 1264 O O . SER A 1 164 ? 3.257 10.708 -31.893 1.00 31.41 164 SER A O 1
ATOM 1266 N N . PRO A 1 165 ? 2.134 12.544 -31.206 1.00 35.84 165 PRO A N 1
ATOM 1267 C CA . PRO A 1 165 ? 0.922 12.142 -31.884 1.00 35.84 165 PRO A CA 1
ATOM 1268 C C . PRO A 1 165 ? 1.258 12.159 -33.372 1.00 35.84 165 PRO A C 1
ATOM 1270 O O . PRO A 1 165 ? 1.546 13.211 -33.939 1.00 35.84 165 PRO A O 1
ATOM 1273 N N . VAL A 1 166 ? 1.306 10.980 -33.987 1.00 41.94 166 VAL A N 1
ATOM 1274 C CA . VAL A 1 166 ? 1.246 10.890 -35.438 1.00 41.94 166 VAL A CA 1
ATOM 1275 C C . VAL A 1 166 ? -0.173 11.328 -35.749 1.00 41.94 166 VAL A C 1
ATOM 1277 O O . VAL A 1 166 ? -1.118 10.604 -35.446 1.00 41.94 166 VAL A O 1
ATOM 1280 N N . THR A 1 167 ? -0.337 12.562 -36.213 1.00 34.44 167 THR A N 1
ATOM 1281 C CA . THR A 1 167 ? -1.607 13.067 -36.726 1.00 34.44 167 THR A CA 1
ATOM 1282 C C . THR A 1 167 ? -2.034 12.126 -37.849 1.00 34.44 167 THR A C 1
ATOM 1284 O O . THR A 1 167 ? -1.344 12.075 -38.870 1.00 34.44 167 THR A O 1
ATOM 1287 N N . PRO A 1 168 ? -3.126 11.354 -37.708 1.00 37.25 168 PRO A N 1
ATOM 1288 C CA . PRO A 1 168 ? -3.669 10.684 -38.868 1.00 37.25 168 PRO A CA 1
ATOM 1289 C C . PRO A 1 168 ? -4.267 11.792 -39.735 1.00 37.25 168 PRO A C 1
ATOM 1291 O O . PRO A 1 168 ? -5.145 12.533 -39.286 1.00 37.25 168 PRO A O 1
ATOM 1294 N N . LEU A 1 169 ? -3.754 11.954 -40.958 1.00 38.03 169 LEU A N 1
ATOM 1295 C CA . LEU A 1 169 ? -4.475 12.709 -41.973 1.00 38.03 169 LEU A CA 1
ATOM 1296 C C . LEU A 1 169 ? -5.854 12.060 -42.101 1.00 38.03 169 LEU A C 1
ATOM 1298 O O . LEU A 1 169 ? -5.970 10.883 -42.442 1.00 38.03 169 LEU A O 1
ATOM 1302 N N . ALA A 1 170 ? -6.880 12.832 -41.761 1.00 38.50 170 ALA A N 1
ATOM 1303 C CA . ALA A 1 170 ? -8.262 12.442 -41.919 1.00 38.50 170 ALA A CA 1
ATOM 1304 C C . ALA A 1 170 ? -8.527 12.132 -43.397 1.00 38.50 170 ALA A C 1
ATOM 1306 O O . ALA A 1 170 ? -8.433 13.012 -44.251 1.00 38.50 170 ALA A O 1
ATOM 1307 N N . LEU A 1 171 ? -8.879 10.882 -43.682 1.00 38.88 171 LEU A N 1
ATOM 1308 C CA . LEU A 1 171 ? -9.663 10.524 -44.852 1.00 38.88 171 LEU A CA 1
ATOM 1309 C C . LEU A 1 171 ? -11.034 10.070 -44.350 1.00 38.88 171 LEU A C 1
ATOM 1311 O O . LEU A 1 171 ? -11.168 9.284 -43.416 1.00 38.88 171 LEU A O 1
ATOM 1315 N N . SER A 1 172 ? -12.022 10.717 -44.938 1.00 39.59 172 SER A N 1
ATOM 1316 C CA . SER A 1 172 ? -13.448 10.791 -44.653 1.00 39.59 172 SER A CA 1
ATOM 1317 C C . SER A 1 172 ? -14.218 9.470 -44.793 1.00 39.59 172 SER A C 1
ATOM 1319 O O . SER A 1 172 ? -13.858 8.603 -45.584 1.00 39.59 172 SER A O 1
ATOM 1321 N N . GLY A 1 173 ? -15.368 9.409 -44.103 1.00 42.16 173 GLY A N 1
ATOM 1322 C CA . GLY A 1 173 ? -16.371 8.330 -44.151 1.00 42.16 173 GLY A CA 1
ATOM 1323 C C . GLY A 1 173 ? -16.065 7.274 -43.092 1.00 42.16 173 GLY A C 1
ATOM 1324 O O . GLY A 1 173 ? -14.921 6.880 -42.957 1.00 42.16 173 GLY A O 1
ATOM 1325 N N . TRP A 1 174 ? -16.974 6.798 -42.245 1.00 42.56 174 TRP A N 1
ATOM 1326 C CA . TRP A 1 174 ? -18.285 6.229 -42.546 1.00 42.56 174 TRP A CA 1
ATOM 1327 C C . TRP A 1 174 ? -19.247 6.411 -41.356 1.00 42.56 174 TRP A C 1
ATOM 1329 O O . TRP A 1 174 ? -18.848 6.310 -40.197 1.00 42.56 174 TRP A O 1
ATOM 1339 N N . LEU A 1 175 ? -20.528 6.637 -41.660 1.00 44.59 175 LEU A N 1
ATOM 1340 C CA . LEU A 1 175 ? -21.648 6.480 -40.730 1.00 44.59 175 LEU A CA 1
ATOM 1341 C C . LEU A 1 175 ? -21.898 4.981 -40.482 1.00 44.59 175 LEU A C 1
ATOM 1343 O O . LEU A 1 175 ? -22.093 4.245 -41.446 1.00 44.59 175 LEU A O 1
ATOM 1347 N N . ALA A 1 176 ? -22.004 4.556 -39.221 1.00 37.94 176 ALA A N 1
ATOM 1348 C CA . ALA A 1 176 ? -22.794 3.383 -38.839 1.00 37.94 176 ALA A CA 1
ATOM 1349 C C . ALA A 1 176 ? -23.209 3.463 -37.359 1.00 37.94 176 ALA A C 1
ATOM 1351 O O . ALA A 1 176 ? -22.369 3.518 -36.462 1.00 37.94 176 ALA A O 1
ATOM 1352 N N . LEU A 1 177 ? -24.524 3.463 -37.122 1.00 47.94 177 LEU A N 1
ATOM 1353 C CA . LEU A 1 177 ? -25.142 3.117 -35.842 1.00 47.94 177 LEU A CA 1
ATOM 1354 C C . LEU A 1 177 ? -24.823 1.652 -35.496 1.00 47.94 177 LEU A C 1
ATOM 1356 O O . LEU A 1 177 ? -24.896 0.793 -36.371 1.00 47.94 177 LEU A O 1
ATOM 1360 N N . GLY A 1 178 ? -24.606 1.344 -34.215 1.00 35.88 178 GLY A N 1
ATOM 1361 C CA . GLY A 1 178 ? -24.699 -0.034 -33.721 1.00 35.88 178 GLY A CA 1
ATOM 1362 C C . GLY A 1 178 ? -23.914 -0.293 -32.439 1.00 35.88 178 GLY A C 1
ATOM 1363 O O . GLY A 1 178 ? -22.729 0.004 -32.359 1.00 35.88 178 GLY A O 1
ATOM 1364 N N . LEU A 1 179 ? -24.593 -0.852 -31.436 1.00 53.59 179 LEU A N 1
ATOM 1365 C CA . LEU A 1 179 ? -24.056 -1.285 -30.144 1.00 53.59 179 LEU A CA 1
ATOM 1366 C C . LEU A 1 179 ? -22.758 -2.104 -30.272 1.00 53.59 179 LEU A C 1
ATOM 1368 O O . LEU A 1 179 ? -22.715 -3.091 -31.000 1.00 53.59 179 LEU A O 1
ATOM 1372 N N . GLY A 1 180 ? -21.737 -1.753 -29.484 1.00 33.12 180 GLY A N 1
ATOM 1373 C CA . GLY A 1 180 ? -20.484 -2.502 -29.406 1.00 33.12 180 GLY A CA 1
ATOM 1374 C C . GLY A 1 180 ? -19.803 -2.332 -28.052 1.00 33.12 180 GLY A C 1
ATOM 1375 O O . GLY A 1 180 ? -19.209 -1.299 -27.760 1.00 33.12 180 GLY A O 1
ATOM 1376 N N . PHE A 1 181 ? -19.912 -3.363 -27.221 1.00 42.97 181 PHE A N 1
ATOM 1377 C CA . PHE A 1 181 ? -19.143 -3.590 -25.998 1.00 42.97 181 PHE A CA 1
ATOM 1378 C C . PHE A 1 181 ? -17.644 -3.308 -26.256 1.00 42.97 181 PHE A C 1
ATOM 1380 O O . PHE A 1 181 ? -17.095 -3.822 -27.228 1.00 42.97 181 PHE A O 1
ATOM 1387 N N . MET A 1 182 ? -16.955 -2.545 -25.396 1.00 35.44 182 MET A N 1
ATOM 1388 C CA . MET A 1 182 ? -15.492 -2.357 -25.468 1.00 35.44 182 MET A CA 1
ATOM 1389 C C . MET A 1 182 ? -14.746 -3.232 -24.441 1.00 35.44 182 MET A C 1
ATOM 1391 O O . MET A 1 182 ? -14.350 -2.724 -23.391 1.00 35.44 182 MET A O 1
ATOM 1395 N N . PRO A 1 183 ? -14.483 -4.528 -24.708 1.00 48.91 183 PRO A N 1
ATOM 1396 C CA . PRO A 1 183 ? -13.500 -5.296 -23.961 1.00 48.91 183 PRO A CA 1
ATOM 1397 C C . PRO A 1 183 ? -12.230 -5.455 -24.814 1.00 48.91 183 PRO A C 1
ATOM 1399 O O . PRO A 1 183 ? -12.013 -6.520 -25.381 1.00 48.91 183 PRO A O 1
ATOM 1402 N N . SER A 1 184 ? -11.392 -4.425 -24.990 1.00 48.09 184 SER A N 1
ATOM 1403 C CA . SER A 1 184 ? -10.259 -4.586 -25.933 1.00 48.09 184 SER A CA 1
ATOM 1404 C C . SER A 1 184 ? -8.932 -3.911 -25.599 1.00 48.09 184 SER A C 1
ATOM 1406 O O . SER A 1 184 ? -7.908 -4.438 -26.020 1.00 48.09 184 SER A O 1
ATOM 1408 N N . GLN A 1 185 ? -8.876 -2.840 -24.805 1.00 49.12 185 GLN A N 1
ATOM 1409 C CA . GLN A 1 185 ? -7.584 -2.188 -24.513 1.00 49.12 185 GLN A CA 1
ATOM 1410 C C . GLN A 1 185 ? -6.731 -3.017 -23.531 1.00 49.12 185 GLN A C 1
ATOM 1412 O O . GLN A 1 185 ? -5.617 -3.417 -23.850 1.00 49.12 185 GLN A O 1
ATOM 1417 N N . VAL A 1 186 ? -7.309 -3.418 -22.391 1.00 52.72 186 VAL A N 1
ATOM 1418 C CA . VAL A 1 186 ? -6.595 -4.160 -21.327 1.00 52.72 186 VAL A CA 1
ATOM 1419 C C . VAL A 1 186 ? -6.079 -5.534 -21.793 1.00 52.72 186 VAL A C 1
ATOM 1421 O O . VAL A 1 186 ? -4.996 -5.968 -21.399 1.00 52.72 186 VAL A O 1
ATOM 1424 N N . HIS A 1 187 ? -6.832 -6.230 -22.655 1.00 57.94 187 HIS A N 1
ATOM 1425 C CA . HIS A 1 187 ? -6.424 -7.537 -23.188 1.00 57.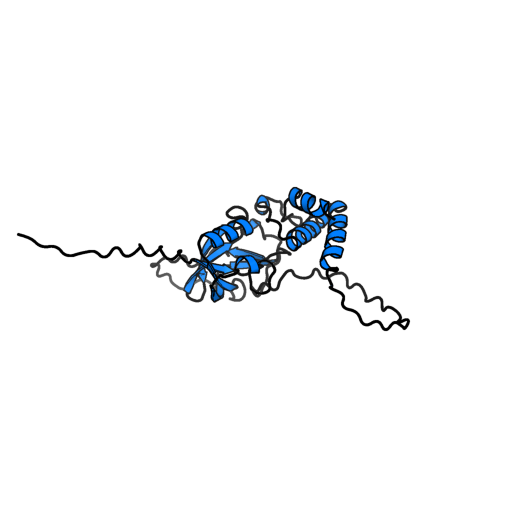94 187 HIS A CA 1
ATOM 1426 C C . HIS A 1 187 ? -5.328 -7.422 -24.260 1.00 57.94 187 HIS A C 1
ATOM 1428 O O . HIS A 1 187 ? -4.438 -8.275 -24.302 1.00 57.94 187 HIS A O 1
ATOM 1434 N N . ALA A 1 188 ? -5.371 -6.384 -25.105 1.00 58.56 188 ALA A N 1
ATOM 1435 C CA . ALA A 1 188 ? -4.335 -6.132 -26.106 1.00 58.56 188 ALA A CA 1
ATOM 1436 C C . ALA A 1 188 ? -2.995 -5.768 -25.444 1.00 58.56 188 ALA A C 1
ATOM 1438 O O . ALA A 1 188 ? -1.962 -6.335 -25.812 1.00 58.56 188 ALA A O 1
ATOM 1439 N N . ASP A 1 189 ? -3.036 -4.925 -24.409 1.00 74.38 189 ASP A N 1
ATOM 1440 C CA . ASP A 1 189 ? -1.859 -4.545 -23.622 1.00 74.38 189 ASP A CA 1
ATOM 1441 C C . ASP A 1 189 ? -1.254 -5.753 -22.890 1.00 74.38 189 ASP A C 1
ATOM 1443 O O . ASP A 1 189 ? -0.044 -5.965 -22.945 1.00 74.38 189 ASP A O 1
ATOM 1447 N N . SER A 1 190 ? -2.087 -6.634 -22.319 1.00 86.56 190 SER A N 1
ATOM 1448 C CA . SER A 1 190 ? -1.611 -7.844 -21.625 1.00 86.56 190 SER A CA 1
ATOM 1449 C C . SER A 1 190 ? -0.883 -8.826 -22.553 1.00 86.56 190 SER A C 1
ATOM 1451 O O . SER A 1 190 ? 0.155 -9.377 -22.179 1.00 86.56 190 SER A O 1
ATOM 1453 N N . ARG A 1 191 ? -1.382 -9.043 -23.783 1.00 89.44 191 ARG A N 1
ATOM 1454 C CA . ARG A 1 191 ? -0.698 -9.906 -24.765 1.00 89.44 191 ARG A CA 1
ATOM 1455 C C . ARG A 1 191 ? 0.647 -9.310 -25.178 1.00 89.44 191 ARG A C 1
ATOM 1457 O O . ARG A 1 191 ? 1.640 -10.040 -25.225 1.00 89.44 191 ARG A O 1
ATOM 1464 N N . HIS A 1 192 ? 0.682 -8.007 -25.457 1.00 90.12 192 HIS A N 1
ATOM 1465 C CA . HIS A 1 192 ? 1.915 -7.302 -25.806 1.00 90.12 192 HIS A CA 1
ATOM 1466 C C . HIS A 1 192 ? 2.944 -7.374 -24.671 1.00 90.12 192 HIS A C 1
ATOM 1468 O O . HIS A 1 192 ? 4.087 -7.774 -24.898 1.00 90.12 192 HIS A O 1
ATOM 1474 N N . ASP A 1 193 ? 2.530 -7.085 -23.439 1.00 91.19 193 ASP A N 1
ATOM 1475 C CA . ASP A 1 193 ? 3.412 -7.115 -22.276 1.00 91.19 193 ASP A CA 1
ATOM 1476 C C . ASP A 1 193 ? 3.898 -8.531 -21.957 1.00 91.19 193 ASP A C 1
ATOM 1478 O O . ASP A 1 193 ? 5.063 -8.709 -21.605 1.00 91.19 193 ASP A O 1
ATOM 1482 N N . CYS A 1 194 ? 3.080 -9.567 -22.158 1.00 94.88 194 CYS A N 1
ATOM 1483 C CA . CYS A 1 194 ? 3.529 -10.954 -22.030 1.00 94.88 194 CYS A CA 1
ATOM 1484 C C . CYS A 1 194 ? 4.587 -11.339 -23.076 1.00 94.88 194 CYS A C 1
ATOM 1486 O O . CYS A 1 194 ? 5.555 -12.032 -22.743 1.00 94.88 194 CYS A O 1
ATOM 1488 N N . GLN A 1 195 ? 4.448 -10.888 -24.327 1.00 94.00 195 GLN A N 1
ATOM 1489 C CA . GLN A 1 195 ? 5.477 -11.078 -25.356 1.00 94.00 195 GLN A CA 1
ATOM 1490 C C . GLN A 1 195 ? 6.766 -10.331 -24.989 1.00 94.00 195 GLN A C 1
ATOM 1492 O O . GLN A 1 195 ? 7.849 -10.925 -24.992 1.00 94.00 195 GLN A O 1
ATOM 1497 N N . LEU A 1 196 ? 6.644 -9.062 -24.591 1.00 93.38 196 LEU A N 1
ATOM 1498 C CA . LEU A 1 196 ? 7.767 -8.227 -24.173 1.00 93.38 196 LEU A CA 1
ATOM 1499 C C . LEU A 1 196 ? 8.487 -8.821 -22.957 1.00 93.38 196 LEU A C 1
ATOM 1501 O O . LEU A 1 196 ? 9.714 -8.905 -22.943 1.00 93.38 196 LEU A O 1
ATOM 1505 N N . TRP A 1 197 ? 7.745 -9.287 -21.954 1.00 95.00 197 TRP A N 1
ATOM 1506 C CA . TRP A 1 197 ? 8.291 -9.907 -20.750 1.00 95.00 197 TRP A CA 1
ATOM 1507 C C . TRP A 1 197 ? 9.090 -11.172 -21.068 1.00 95.00 197 TRP A C 1
ATOM 1509 O O . TRP A 1 197 ? 10.185 -11.359 -20.532 1.00 95.00 197 TRP A O 1
ATOM 1519 N N . ARG A 1 198 ? 8.576 -12.031 -21.962 1.00 95.00 198 ARG A N 1
ATOM 1520 C CA . ARG A 1 198 ? 9.270 -13.256 -22.392 1.00 95.00 198 ARG A CA 1
ATOM 1521 C C . ARG A 1 198 ? 10.602 -12.937 -23.072 1.00 95.00 198 ARG A C 1
ATOM 1523 O O . ARG A 1 198 ? 11.587 -13.599 -22.744 1.00 95.00 198 ARG A O 1
ATOM 1530 N N . GLY A 1 199 ? 10.622 -11.928 -23.948 1.00 94.38 199 GLY A N 1
ATOM 1531 C CA . GLY A 1 199 ? 11.809 -11.482 -24.689 1.00 94.38 199 GLY A CA 1
ATOM 1532 C C . GLY A 1 199 ? 12.780 -10.586 -23.909 1.00 94.38 199 GLY A C 1
ATOM 1533 O O . GLY A 1 199 ? 13.890 -10.353 -24.374 1.00 94.38 199 GLY A O 1
ATOM 1534 N N . SER A 1 200 ? 12.396 -10.091 -22.729 1.00 93.31 200 SER A N 1
ATOM 1535 C CA . SER A 1 200 ? 13.231 -9.201 -21.911 1.00 93.31 200 SER A CA 1
ATOM 1536 C C . SER A 1 200 ? 14.126 -9.964 -20.928 1.00 93.31 200 SER A C 1
ATOM 1538 O O . SER A 1 200 ? 13.800 -11.064 -20.468 1.00 93.31 200 SER A O 1
ATOM 1540 N N . SER A 1 201 ? 15.220 -9.327 -20.507 1.00 90.31 201 SER A N 1
ATOM 1541 C CA . SER A 1 201 ? 16.116 -9.777 -19.432 1.00 90.31 201 SER A CA 1
ATOM 1542 C C . SER A 1 201 ? 16.412 -8.637 -18.440 1.00 90.31 201 SER A C 1
ATOM 1544 O O . SER A 1 201 ? 15.967 -7.502 -18.637 1.00 90.31 201 SER A O 1
ATOM 1546 N N . GLY A 1 202 ? 17.092 -8.955 -17.331 1.00 86.50 202 GLY A N 1
ATOM 1547 C CA . GLY A 1 202 ? 17.524 -7.981 -16.317 1.00 86.50 202 GLY A CA 1
ATOM 1548 C C . GLY A 1 202 ? 16.416 -7.035 -15.831 1.00 86.50 202 GLY A C 1
ATOM 1549 O O . GLY A 1 202 ? 15.263 -7.441 -15.646 1.00 86.50 202 GLY A O 1
ATOM 1550 N N . SER A 1 203 ? 16.767 -5.756 -15.676 1.00 83.62 203 SER A N 1
ATOM 1551 C CA . SER A 1 203 ? 15.878 -4.673 -15.234 1.00 83.62 203 SER A CA 1
ATOM 1552 C C . SER A 1 203 ? 14.583 -4.567 -16.040 1.00 83.62 203 SER A C 1
ATOM 1554 O O . SER A 1 203 ? 13.511 -4.387 -15.463 1.00 83.62 203 SER A O 1
ATOM 1556 N N . GLN A 1 204 ? 14.646 -4.712 -17.368 1.00 85.31 204 GLN A N 1
ATOM 1557 C CA . GLN A 1 204 ? 13.459 -4.601 -18.218 1.00 85.31 204 GLN A CA 1
ATOM 1558 C C . GLN A 1 204 ? 12.472 -5.739 -17.941 1.00 85.31 204 GLN A C 1
ATOM 1560 O O . GLN A 1 204 ? 11.271 -5.499 -17.819 1.00 85.31 204 GLN A O 1
ATOM 1565 N N . ARG A 1 205 ? 12.971 -6.968 -17.757 1.00 90.44 205 ARG A N 1
ATOM 1566 C CA . ARG A 1 205 ? 12.123 -8.115 -17.406 1.00 90.44 205 ARG A CA 1
ATOM 1567 C C . ARG A 1 205 ? 11.421 -7.913 -16.065 1.00 90.44 205 ARG A C 1
ATOM 1569 O O . ARG A 1 205 ? 10.245 -8.252 -15.944 1.00 90.44 205 ARG A O 1
ATOM 1576 N N . ALA A 1 206 ? 12.120 -7.355 -15.077 1.00 85.56 206 ALA A N 1
ATOM 1577 C CA . ALA A 1 206 ? 11.530 -7.031 -13.782 1.00 85.56 206 ALA A CA 1
ATOM 1578 C C . ALA A 1 206 ? 10.446 -5.949 -13.912 1.00 85.56 206 ALA A C 1
ATOM 1580 O O . ALA A 1 206 ? 9.345 -6.140 -13.409 1.00 85.56 206 ALA A O 1
ATOM 1581 N N . ILE A 1 207 ? 10.707 -4.864 -14.650 1.00 82.94 207 ILE A N 1
ATOM 1582 C CA . ILE A 1 207 ? 9.742 -3.771 -14.859 1.00 82.94 207 ILE A CA 1
ATOM 1583 C C . ILE A 1 207 ? 8.450 -4.279 -15.511 1.00 82.94 207 ILE A C 1
ATOM 1585 O O . ILE A 1 207 ? 7.362 -4.031 -14.990 1.00 82.94 207 ILE A O 1
ATOM 1589 N N . VAL A 1 208 ? 8.555 -5.017 -16.621 1.00 88.25 208 VAL A N 1
ATOM 1590 C CA . VAL A 1 208 ? 7.372 -5.530 -17.336 1.00 88.25 208 VAL A CA 1
A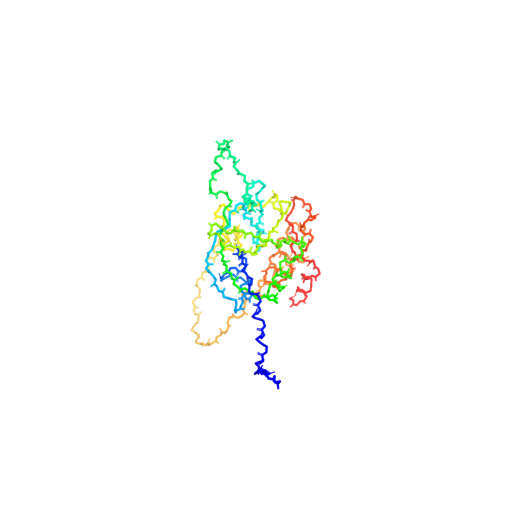TOM 1591 C C . VAL A 1 208 ? 6.651 -6.591 -16.501 1.00 88.25 208 VAL A C 1
ATOM 1593 O O . VAL A 1 208 ? 5.428 -6.576 -16.404 1.00 88.25 208 VAL A O 1
ATOM 1596 N N . GLY A 1 209 ? 7.393 -7.469 -15.817 1.00 89.88 209 GLY A N 1
ATOM 1597 C CA . GLY A 1 209 ? 6.805 -8.476 -14.930 1.00 89.88 209 GLY A CA 1
ATOM 1598 C C . GLY A 1 209 ? 6.060 -7.855 -13.747 1.00 89.88 209 GLY A C 1
ATOM 1599 O O . GLY A 1 209 ? 4.997 -8.337 -13.362 1.00 89.88 209 GLY A O 1
ATOM 1600 N N . ASN A 1 210 ? 6.579 -6.752 -13.205 1.00 87.50 210 ASN A N 1
ATOM 1601 C CA . ASN A 1 210 ? 5.930 -5.992 -12.142 1.00 87.50 210 ASN A CA 1
ATOM 1602 C C . ASN A 1 210 ? 4.634 -5.340 -12.615 1.00 87.50 210 ASN A C 1
ATOM 1604 O O . ASN A 1 210 ? 3.666 -5.335 -11.859 1.00 87.50 210 ASN A O 1
ATOM 1608 N N . ARG A 1 211 ? 4.592 -4.838 -13.855 1.00 85.19 211 ARG A N 1
ATOM 1609 C CA . ARG A 1 211 ? 3.356 -4.325 -14.450 1.00 85.19 211 ARG A CA 1
ATOM 1610 C C . ARG A 1 211 ? 2.327 -5.440 -14.633 1.00 85.19 211 ARG A C 1
ATOM 1612 O O . ARG A 1 211 ? 1.246 -5.336 -14.072 1.00 85.19 211 ARG A O 1
ATOM 1619 N N . LEU A 1 212 ? 2.701 -6.547 -15.281 1.00 90.06 212 LEU A N 1
ATOM 1620 C CA . LEU A 1 212 ? 1.821 -7.703 -15.504 1.00 90.06 212 LEU A CA 1
ATOM 1621 C C . LEU A 1 212 ? 1.237 -8.257 -14.200 1.00 90.06 212 LEU A C 1
ATOM 1623 O O . LEU A 1 212 ? 0.023 -8.400 -14.064 1.00 90.06 212 LEU A O 1
ATOM 1627 N N . GLY A 1 213 ? 2.079 -8.541 -13.204 1.00 87.75 213 GLY A N 1
ATOM 1628 C CA . GLY A 1 213 ? 1.593 -9.066 -11.927 1.00 87.75 213 GLY A CA 1
ATOM 1629 C C . GLY A 1 213 ? 0.644 -8.096 -11.221 1.00 87.75 213 GLY A C 1
ATOM 1630 O O . GLY A 1 213 ? -0.346 -8.504 -10.607 1.00 87.75 213 GLY A O 1
ATOM 1631 N N . ALA A 1 214 ? 0.901 -6.801 -11.378 1.00 83.62 214 ALA A N 1
ATOM 1632 C CA . ALA A 1 214 ? 0.067 -5.733 -10.869 1.00 83.62 214 ALA A CA 1
ATOM 1633 C C . ALA A 1 214 ? -1.095 -5.326 -11.769 1.00 83.62 214 ALA A C 1
ATOM 1635 O O . ALA A 1 214 ? -1.841 -4.447 -11.380 1.00 83.62 214 ALA A O 1
ATOM 1636 N N . GLU A 1 215 ? -1.292 -5.898 -12.942 1.00 84.62 215 GLU A N 1
ATOM 1637 C CA . GLU A 1 215 ? -2.535 -5.737 -13.701 1.00 84.62 215 GLU A CA 1
ATOM 1638 C C . GLU A 1 215 ? -3.459 -6.904 -13.372 1.00 84.62 215 GLU A C 1
ATOM 1640 O O . GLU A 1 215 ? -4.630 -6.706 -13.048 1.00 84.62 215 GLU A O 1
ATOM 1645 N N . HIS A 1 216 ? -2.874 -8.095 -13.245 1.00 86.44 216 HIS A N 1
ATOM 1646 C CA . HIS A 1 216 ? -3.568 -9.372 -13.067 1.00 86.44 216 HIS A CA 1
ATOM 1647 C C . HIS A 1 216 ? -3.751 -9.821 -11.613 1.00 86.44 216 HIS A C 1
ATOM 1649 O O . HIS A 1 216 ? -4.102 -10.965 -11.352 1.00 86.44 216 HIS A O 1
ATOM 1655 N N . LEU A 1 217 ? -3.520 -8.916 -10.655 1.00 81.62 217 LEU A N 1
ATOM 1656 C CA . LEU A 1 217 ? -3.768 -9.135 -9.212 1.00 81.62 217 LEU A CA 1
ATOM 1657 C C . LEU A 1 217 ? -3.006 -10.351 -8.655 1.00 81.62 217 LEU A C 1
ATOM 1659 O O . LEU A 1 217 ? -3.479 -11.026 -7.742 1.00 81.62 217 LEU A O 1
ATOM 1663 N N . LEU A 1 218 ? -1.813 -10.628 -9.188 1.00 84.75 218 LEU A N 1
ATOM 1664 C CA . LEU A 1 218 ? -0.999 -11.735 -8.701 1.00 84.75 218 LEU A CA 1
ATOM 1665 C C . LEU A 1 218 ? -0.560 -11.483 -7.253 1.00 84.75 218 LEU A C 1
ATOM 1667 O O . LEU A 1 218 ? -0.382 -10.343 -6.818 1.00 84.75 218 LEU A O 1
ATOM 1671 N N . THR A 1 219 ? -0.349 -12.558 -6.497 1.00 80.88 219 THR A N 1
ATOM 1672 C CA . THR A 1 219 ? 0.222 -12.464 -5.152 1.00 80.88 219 THR A CA 1
ATOM 1673 C C . THR A 1 219 ? 1.676 -12.000 -5.236 1.00 80.88 219 THR A C 1
ATOM 1675 O O . THR A 1 219 ? 2.468 -12.520 -6.026 1.00 80.88 219 THR A O 1
ATOM 1678 N N . LYS A 1 220 ? 2.032 -11.012 -4.412 1.00 84.56 220 LYS A N 1
ATOM 1679 C CA . LYS A 1 220 ? 3.380 -10.433 -4.365 1.00 84.56 220 LYS A CA 1
ATOM 1680 C C . LYS A 1 220 ? 4.394 -11.473 -3.869 1.00 84.56 220 LYS A C 1
ATOM 1682 O O . LYS A 1 220 ? 4.100 -12.266 -2.971 1.00 84.56 220 LYS A O 1
ATOM 1687 N N . ASP A 1 221 ? 5.608 -11.463 -4.413 1.00 79.81 221 ASP A N 1
ATOM 1688 C CA . ASP A 1 221 ? 6.667 -12.351 -3.949 1.00 79.81 221 ASP A CA 1
ATOM 1689 C C . ASP A 1 221 ? 7.268 -11.861 -2.625 1.00 79.81 221 ASP A C 1
ATOM 1691 O O . ASP A 1 221 ? 7.674 -10.718 -2.445 1.00 79.81 221 ASP A O 1
ATOM 1695 N N . HIS A 1 222 ? 7.372 -12.776 -1.677 1.00 69.56 222 HIS A N 1
ATOM 1696 C CA . HIS A 1 222 ? 7.948 -12.567 -0.359 1.00 69.56 222 HIS A CA 1
ATOM 1697 C C . HIS A 1 222 ? 9.479 -12.404 -0.333 1.00 69.56 222 HIS A C 1
ATOM 1699 O O . HIS A 1 222 ? 10.030 -12.010 0.696 1.00 69.56 222 HIS A O 1
ATOM 1705 N N . LYS A 1 223 ? 10.185 -12.715 -1.431 1.00 67.69 223 LYS A N 1
ATOM 1706 C CA . LYS A 1 223 ? 11.658 -12.626 -1.514 1.00 67.69 223 LYS A CA 1
ATOM 1707 C C . LYS A 1 223 ? 12.197 -11.198 -1.647 1.00 67.69 223 LYS A C 1
ATOM 1709 O O . LYS A 1 223 ? 13.402 -11.001 -1.527 1.00 67.69 223 LYS A O 1
ATOM 1714 N N . LEU A 1 224 ? 11.318 -10.201 -1.766 1.00 64.62 224 LEU A N 1
ATOM 1715 C CA . LEU A 1 224 ? 11.670 -8.775 -1.804 1.00 64.62 224 LEU A CA 1
ATOM 1716 C C . LEU A 1 224 ? 12.533 -8.313 -0.630 1.00 64.62 224 LEU A C 1
ATOM 1718 O O . LEU A 1 224 ? 13.326 -7.388 -0.759 1.00 64.62 224 LEU A O 1
ATOM 1722 N N . ALA A 1 225 ? 12.423 -8.975 0.519 1.00 54.69 225 ALA A N 1
ATOM 1723 C CA . ALA A 1 225 ? 13.217 -8.648 1.691 1.00 54.69 225 ALA A CA 1
ATOM 1724 C C . ALA A 1 225 ? 14.685 -9.130 1.622 1.00 54.69 225 ALA A C 1
ATOM 1726 O O . ALA A 1 225 ? 15.398 -8.911 2.606 1.00 54.69 225 ALA A O 1
ATOM 1727 N N . GLN A 1 226 ? 15.107 -9.820 0.553 1.00 54.91 226 GLN A N 1
ATOM 1728 C CA . GLN A 1 226 ? 16.400 -10.518 0.438 1.00 54.91 226 GLN A CA 1
ATOM 1729 C C . GLN A 1 226 ? 17.188 -10.197 -0.853 1.00 54.91 226 GLN A C 1
ATOM 1731 O O . GLN A 1 226 ? 18.291 -10.711 -1.015 1.00 54.91 226 GLN A O 1
ATOM 1736 N N . THR A 1 227 ? 16.652 -9.400 -1.786 1.00 52.28 227 THR A N 1
ATOM 1737 C CA . THR A 1 227 ? 17.245 -9.207 -3.128 1.00 52.28 227 THR A CA 1
ATOM 1738 C C . THR A 1 227 ? 18.206 -8.001 -3.185 1.00 52.28 227 THR A C 1
ATOM 1740 O O . THR A 1 227 ? 17.909 -6.989 -2.548 1.00 52.28 227 THR A O 1
ATOM 1743 N N . PRO A 1 228 ? 19.346 -8.096 -3.910 1.00 53.62 228 PRO A N 1
ATOM 1744 C CA . PRO A 1 228 ? 20.342 -7.024 -4.041 1.00 53.62 228 PRO A CA 1
ATOM 1745 C C . PRO A 1 228 ? 19.824 -5.727 -4.685 1.00 53.62 228 PRO A C 1
ATOM 1747 O O . PRO A 1 228 ? 18.778 -5.685 -5.327 1.00 53.62 228 PRO A O 1
ATOM 1750 N N . THR A 1 229 ? 20.589 -4.665 -4.438 1.00 54.28 229 THR A N 1
ATOM 1751 C CA . THR A 1 229 ? 20.174 -3.257 -4.362 1.00 54.28 229 THR A CA 1
ATOM 1752 C C . THR A 1 229 ? 20.324 -2.444 -5.658 1.00 54.28 229 THR A C 1
ATOM 1754 O O . THR A 1 229 ? 19.890 -1.301 -5.701 1.00 54.28 229 THR A O 1
ATOM 1757 N N . ASP A 1 230 ? 20.926 -2.979 -6.717 1.00 62.59 230 ASP A N 1
ATOM 1758 C CA . ASP A 1 230 ? 21.359 -2.211 -7.897 1.00 62.59 230 ASP A CA 1
ATOM 1759 C C . ASP A 1 230 ? 20.398 -2.266 -9.102 1.00 62.59 230 ASP A C 1
ATOM 1761 O O . ASP A 1 230 ? 20.613 -1.564 -10.091 1.00 62.59 230 ASP A O 1
ATOM 1765 N N . GLN A 1 231 ? 19.323 -3.061 -9.038 1.00 64.38 231 GLN A N 1
ATOM 1766 C CA . GLN A 1 231 ? 18.366 -3.232 -10.140 1.00 64.38 231 GLN A CA 1
ATOM 1767 C C . GLN A 1 231 ? 16.905 -3.278 -9.657 1.00 64.38 231 GLN A C 1
ATOM 1769 O O . GLN A 1 231 ? 16.643 -3.611 -8.499 1.00 64.38 231 GLN A O 1
ATOM 1774 N N . PRO A 1 232 ? 15.923 -2.970 -10.533 1.00 69.62 232 PRO A N 1
ATOM 1775 C CA . PRO A 1 232 ? 14.507 -3.138 -10.226 1.00 69.62 232 PRO A CA 1
ATOM 1776 C C . PRO A 1 232 ? 14.210 -4.552 -9.722 1.00 69.62 232 PRO A C 1
ATOM 1778 O O . PRO A 1 232 ? 14.515 -5.545 -10.384 1.00 69.62 232 PRO A O 1
ATOM 1781 N N . VAL A 1 233 ? 13.588 -4.640 -8.548 1.00 77.69 233 VAL A N 1
ATOM 1782 C CA . VAL A 1 233 ? 13.311 -5.924 -7.902 1.00 77.69 233 VAL A CA 1
ATOM 1783 C C . VAL A 1 233 ? 12.070 -6.565 -8.524 1.00 77.69 233 VAL A C 1
ATOM 1785 O O . VAL A 1 233 ? 11.043 -5.907 -8.697 1.00 77.69 233 VAL A O 1
ATOM 1788 N N . ALA A 1 234 ? 12.138 -7.858 -8.848 1.00 83.31 234 ALA A N 1
ATOM 1789 C CA . ALA A 1 234 ? 10.972 -8.622 -9.284 1.00 83.31 234 ALA A CA 1
ATOM 1790 C C . ALA A 1 234 ? 9.991 -8.807 -8.110 1.00 83.31 234 ALA A C 1
ATOM 1792 O O . ALA A 1 234 ? 10.269 -9.538 -7.160 1.00 83.31 234 ALA A O 1
ATOM 1793 N N . LEU A 1 235 ? 8.840 -8.136 -8.183 1.00 83.00 235 LEU A N 1
ATOM 1794 C CA . LEU A 1 235 ? 7.799 -8.100 -7.149 1.00 83.00 235 LEU A CA 1
ATOM 1795 C C . LEU A 1 235 ? 6.844 -9.293 -7.205 1.00 83.00 235 LEU A C 1
ATOM 1797 O O . LEU A 1 235 ? 6.055 -9.474 -6.283 1.00 83.00 235 LEU A O 1
ATOM 1801 N N . TYR A 1 236 ? 6.908 -10.102 -8.260 1.00 87.19 236 TYR A N 1
ATOM 1802 C CA . TYR A 1 236 ? 6.035 -11.253 -8.482 1.00 87.19 236 TYR A CA 1
ATOM 1803 C C . TYR A 1 236 ? 6.857 -12.467 -8.898 1.00 87.19 236 TYR A C 1
ATOM 1805 O O . TYR A 1 236 ? 7.889 -12.343 -9.565 1.00 87.19 236 TYR A O 1
ATOM 1813 N N . ARG A 1 237 ? 6.394 -13.663 -8.519 1.00 88.00 237 ARG A N 1
ATOM 1814 C CA . ARG A 1 237 ? 7.106 -14.899 -8.847 1.00 88.00 237 ARG A CA 1
ATOM 1815 C C . ARG A 1 237 ? 7.080 -15.142 -10.347 1.00 88.00 237 ARG A C 1
ATOM 1817 O O . ARG A 1 237 ? 6.037 -15.068 -10.996 1.00 88.00 237 ARG A O 1
ATOM 1824 N N . ARG A 1 238 ? 8.228 -15.565 -10.875 1.00 90.38 238 ARG A N 1
ATOM 1825 C CA . ARG A 1 238 ? 8.373 -15.960 -12.280 1.00 90.38 238 ARG A CA 1
ATOM 1826 C C . ARG A 1 238 ? 7.342 -17.014 -12.699 1.00 90.38 238 ARG A C 1
ATOM 1828 O O . ARG A 1 238 ? 6.744 -16.866 -13.755 1.00 90.38 238 ARG A O 1
ATOM 1835 N N . SER A 1 239 ? 7.094 -18.025 -11.866 1.00 91.25 239 SER A N 1
ATOM 1836 C CA . SER A 1 239 ? 6.129 -19.095 -12.157 1.00 91.25 239 SER A CA 1
ATOM 1837 C C . SER A 1 239 ? 4.694 -18.592 -12.334 1.00 91.25 239 SER A C 1
ATOM 1839 O O . SER A 1 239 ? 3.940 -19.145 -13.135 1.00 91.25 239 SER A O 1
ATOM 1841 N N . ASP A 1 240 ? 4.305 -17.552 -11.594 1.00 90.94 240 ASP A N 1
ATOM 1842 C CA . ASP A 1 240 ? 2.956 -16.990 -11.668 1.00 90.94 240 ASP A CA 1
ATOM 1843 C C . ASP A 1 240 ? 2.797 -16.136 -12.929 1.00 90.94 240 ASP A C 1
ATOM 1845 O O . ASP A 1 240 ? 1.793 -16.265 -13.626 1.00 90.94 240 ASP A O 1
ATOM 1849 N N . LEU A 1 241 ? 3.832 -15.374 -13.299 1.00 92.75 241 LEU A N 1
ATOM 1850 C CA . LEU A 1 241 ? 3.902 -14.667 -14.583 1.00 92.75 241 LEU A CA 1
ATOM 1851 C C . LEU A 1 241 ? 3.917 -15.636 -15.779 1.00 92.75 241 LEU A C 1
ATOM 1853 O O . LEU A 1 241 ? 3.245 -15.397 -16.778 1.00 92.75 241 LEU A O 1
ATOM 1857 N N . GLU A 1 242 ? 4.616 -16.772 -15.681 1.00 94.88 242 GLU A N 1
ATOM 1858 C CA . GLU A 1 242 ? 4.593 -17.823 -16.712 1.00 94.88 242 GLU A CA 1
ATOM 1859 C C . GLU A 1 242 ? 3.212 -18.472 -16.844 1.00 94.88 242 GLU A C 1
ATOM 1861 O O . GLU A 1 242 ? 2.770 -18.769 -17.955 1.00 94.88 242 GLU A O 1
ATOM 1866 N N . ARG A 1 243 ? 2.517 -18.711 -15.725 1.00 93.75 243 ARG A N 1
ATOM 1867 C CA . ARG A 1 243 ? 1.141 -19.225 -15.738 1.00 93.75 243 ARG A CA 1
ATOM 1868 C C . ARG A 1 243 ? 0.186 -18.216 -16.374 1.00 93.75 243 ARG A C 1
ATOM 1870 O O . ARG A 1 243 ? -0.576 -18.616 -17.243 1.00 93.75 243 ARG A O 1
ATOM 1877 N N . LEU A 1 244 ? 0.279 -16.942 -15.993 1.00 92.38 244 LEU A N 1
ATOM 1878 C CA . LEU A 1 244 ? -0.505 -15.853 -16.574 1.00 92.38 244 LEU A CA 1
ATOM 1879 C C . LEU A 1 244 ? -0.295 -15.770 -18.089 1.00 92.38 244 LEU A C 1
ATOM 1881 O O . LEU A 1 244 ? -1.241 -15.876 -18.863 1.00 92.38 244 LEU A O 1
ATOM 1885 N N . CYS A 1 245 ? 0.959 -15.644 -18.525 1.00 93.81 245 CYS A N 1
ATOM 1886 C CA . CYS A 1 245 ? 1.252 -15.420 -19.933 1.00 93.81 245 CYS A CA 1
ATOM 1887 C C . CYS A 1 245 ? 0.937 -16.625 -20.821 1.00 93.81 245 CYS A C 1
ATOM 1889 O O . CYS A 1 245 ? 0.743 -16.440 -22.016 1.00 93.81 245 CYS A O 1
ATOM 1891 N N . ARG A 1 246 ? 0.850 -17.854 -20.289 1.00 91.50 246 ARG A N 1
ATOM 1892 C CA . ARG A 1 246 ? 0.391 -19.023 -21.067 1.00 91.50 246 ARG A CA 1
ATOM 1893 C C . ARG A 1 246 ? -1.019 -18.855 -21.645 1.00 91.50 246 ARG A C 1
ATOM 1895 O O . ARG A 1 246 ? -1.317 -19.513 -22.632 1.00 91.50 246 ARG A O 1
ATOM 1902 N N . GLY A 1 247 ? -1.847 -17.987 -21.063 1.00 82.94 247 GLY A N 1
ATOM 1903 C CA . GLY A 1 247 ? -3.175 -17.660 -21.585 1.00 82.94 247 GLY A CA 1
ATOM 1904 C C . GLY A 1 247 ? -3.204 -16.622 -22.715 1.00 82.94 247 GLY A C 1
ATOM 1905 O O . GLY A 1 247 ? -4.295 -16.328 -23.197 1.00 82.94 247 GLY A O 1
ATOM 1906 N N . TYR A 1 248 ? -2.055 -16.061 -23.126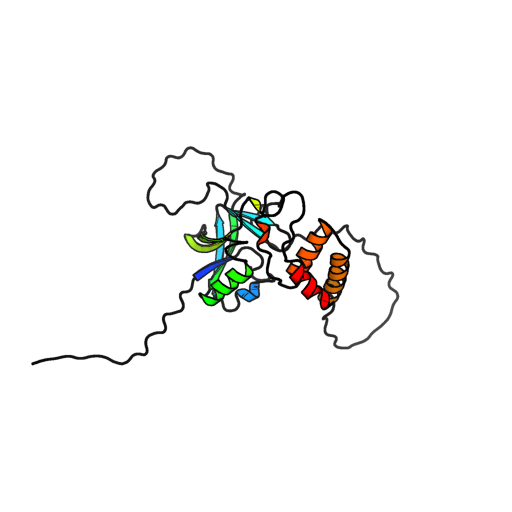 1.00 83.06 248 TYR A N 1
ATOM 1907 C CA . TYR A 1 248 ? -1.954 -14.949 -24.085 1.00 83.06 248 TYR A CA 1
ATOM 1908 C C . TYR A 1 248 ? -1.166 -15.270 -25.355 1.00 83.06 248 TYR A C 1
ATOM 1910 O O . TYR A 1 248 ? -0.054 -15.850 -25.252 1.00 83.06 248 TYR A O 1
#

Sequence (248 aa):
MDDISRSTDYPSRAATPGLQAVFVYGTLLRGHRNHGWLAGARFLGRGCLGGAVLYDLGPFPMAVEMDGCFPVASPSASASPSSPTPSTENGVIHGEVYAVNEAQLGDLDRLEGVPRLYRRQRLVLLDGREVWVYLGRARQVRHVAPIPDGRWRGPRQSRGTRRSPVTPLALSGWLALGLGFMPSQVHADSRHDCQLWRGSSGSQRAIVGNRLGAEHLLTKDHKLAQTPTDQPVALYRRSDLERLCRGY

Foldseek 3Di:
DDDDDDDDPDPDDPPDQPWAKAWDQKQCAPPHDVVVLCVPWAWPFKFKAFQWWWFALFQIIAIAGHPPPAPPPDVDDDDDDDDDDDPPQGGMAITTMTTDGPVSVVVVCQQCVPPQAWNWDWGATPVGDTHTYTHGYCLLCVPTDIPRNNHYPGGDDPPPPPPPPPPPPDDDDDDDDDDDDDPPDLVVVLLVLLVQLVVDDFQSVQVSQVVNCSSVSHRFDSCSNPDDDDHSDNRHDPVVSVVSNVVD

Radius of gyration: 24.33 Å; chains: 1; bounding box: 59×45×97 Å

Secondary structure (DSSP, 8-state):
--------------PPP--EEEEE-STTSTTSTTGGGGTTPEEEEEEEE-SEEEEE-SSSEEEEEPTT------S-------S----TTSS-EEEEEEEE-HHHHHHHHHHHTTTTSSEEEEEE-TTS-EEEEEE--GGGSTTSPB-TT----SSPPP---------PPP--------------HHHHHHHHHHHHHHH--HHHHHHHHHHHHHHTTPPBPGGGGSS-SSS----B-HHHHHHHHTT-

pLDDT: mean 75.87, std 22.48, range [30.44, 98.75]